Protein AF-A0A0F8GUK0-F1 (afdb_monomer_lite)

Secondary structure (DSSP, 8-state):
--HHHHHHHHHHHHHHHHHHHHHHHTTS-----GGGEEEEEEEE-SSS-EEEETTEEEEEEEE-SBSEEEEEEEETTEEEEEEEEETT--SPEEEGGGTEEEEEEEE-BTTTS-TTGGGSPP-EEEEEEEEPPHHHH--EEEEEEES-S---TTSEEEEEEEEEE-SSS-EEEE--PPP-TTPEEEE----SEEE-TT-EEEEEEEEE--GGGS--

Structure (mmCIF, N/CA/C/O backbone):
data_AF-A0A0F8GUK0-F1
#
_entry.id   AF-A0A0F8GUK0-F1
#
loop_
_atom_site.group_PDB
_atom_site.id
_atom_site.type_symbol
_atom_site.label_atom_id
_atom_site.label_alt_id
_atom_site.label_comp_id
_atom_site.label_asym_id
_atom_site.label_entity_id
_atom_site.label_seq_id
_atom_site.pdbx_PDB_ins_code
_atom_site.Cartn_x
_atom_site.Cartn_y
_atom_site.Cartn_z
_atom_site.occupancy
_atom_site.B_iso_or_equiv
_atom_site.auth_seq_id
_atom_site.auth_comp_id
_atom_site.auth_asym_id
_atom_site.auth_atom_id
_atom_site.pdbx_PDB_model_num
ATOM 1 N N . MET A 1 1 ? 18.139 -58.693 -7.048 1.00 43.75 1 MET A N 1
ATOM 2 C CA . MET A 1 1 ? 17.022 -57.765 -7.347 1.00 43.75 1 MET A CA 1
ATOM 3 C C . MET A 1 1 ? 16.591 -57.055 -6.060 1.00 43.75 1 MET A C 1
ATOM 5 O O . MET A 1 1 ? 15.728 -57.560 -5.368 1.00 43.75 1 MET A O 1
ATOM 9 N N . SER A 1 2 ? 17.215 -55.936 -5.670 1.00 49.91 2 SER A N 1
ATOM 10 C CA . SER A 1 2 ? 16.700 -55.114 -4.542 1.00 49.91 2 SER A CA 1
ATOM 11 C C . SER A 1 2 ? 17.113 -53.632 -4.570 1.00 49.91 2 SER A C 1
ATOM 13 O O . SER A 1 2 ? 16.526 -52.821 -3.865 1.00 49.91 2 SER A O 1
ATOM 15 N N . ARG A 1 3 ? 18.052 -53.220 -5.438 1.00 41.62 3 ARG A N 1
ATOM 16 C CA . ARG A 1 3 ? 18.489 -51.811 -5.554 1.00 41.62 3 ARG A CA 1
ATOM 17 C C . ARG A 1 3 ? 17.530 -50.879 -6.312 1.00 41.62 3 ARG A C 1
ATOM 19 O O . ARG A 1 3 ? 17.690 -49.667 -6.237 1.00 41.62 3 ARG A O 1
ATOM 26 N N . ILE A 1 4 ? 16.544 -51.412 -7.038 1.00 44.81 4 ILE A N 1
ATOM 27 C CA . ILE A 1 4 ? 15.624 -50.603 -7.865 1.00 44.81 4 ILE A CA 1
ATOM 28 C C . ILE A 1 4 ? 14.419 -50.102 -7.046 1.00 44.81 4 ILE A C 1
ATOM 30 O O . ILE A 1 4 ? 13.910 -49.015 -7.309 1.00 44.81 4 ILE A O 1
ATOM 34 N N . MET A 1 5 ? 13.998 -50.843 -6.012 1.00 38.81 5 MET A N 1
ATOM 35 C CA . MET A 1 5 ? 12.847 -50.474 -5.172 1.00 38.81 5 MET A CA 1
ATOM 36 C C . MET A 1 5 ? 13.159 -49.328 -4.198 1.00 38.81 5 MET A C 1
ATOM 38 O O . MET A 1 5 ? 12.297 -48.490 -3.957 1.00 38.81 5 MET A O 1
ATOM 42 N N . SER A 1 6 ? 14.403 -49.219 -3.713 1.00 50.78 6 SER A N 1
ATOM 43 C CA . SER A 1 6 ? 14.792 -48.162 -2.762 1.00 50.78 6 SER A CA 1
ATOM 44 C C . SER A 1 6 ? 14.859 -46.766 -3.402 1.00 50.78 6 SER A C 1
ATOM 46 O O . SER A 1 6 ? 14.555 -45.777 -2.742 1.00 50.78 6 SER A O 1
ATOM 48 N N . ARG A 1 7 ? 15.195 -46.667 -4.699 1.00 47.56 7 ARG A N 1
ATOM 49 C CA . ARG A 1 7 ? 15.267 -45.379 -5.415 1.00 47.56 7 ARG A CA 1
ATOM 50 C C . ARG A 1 7 ? 13.889 -44.762 -5.661 1.00 47.56 7 ARG A C 1
ATOM 52 O O . ARG A 1 7 ? 13.752 -43.551 -5.550 1.00 47.56 7 ARG A O 1
ATOM 59 N N . LYS A 1 8 ? 12.864 -45.575 -5.946 1.00 47.69 8 LYS A N 1
ATOM 60 C CA . LYS A 1 8 ? 11.497 -45.082 -6.202 1.00 47.69 8 LYS A CA 1
ATOM 61 C C . LYS A 1 8 ? 10.855 -44.474 -4.951 1.00 47.69 8 LYS A C 1
ATOM 63 O O . LYS A 1 8 ? 10.228 -43.429 -5.055 1.00 47.69 8 LYS A O 1
ATOM 68 N N . CYS A 1 9 ? 11.075 -45.073 -3.777 1.00 53.19 9 CYS A N 1
ATOM 69 C CA . CYS A 1 9 ? 10.625 -44.504 -2.502 1.00 53.19 9 CYS A CA 1
ATOM 70 C C . CYS A 1 9 ? 11.362 -43.208 -2.144 1.00 53.19 9 CYS A C 1
ATOM 72 O O . CYS A 1 9 ? 10.744 -42.294 -1.610 1.00 53.19 9 CYS A O 1
ATOM 74 N N . PHE A 1 10 ? 12.654 -43.103 -2.472 1.00 55.28 10 PHE A N 1
ATOM 75 C CA . PHE A 1 10 ? 13.431 -41.888 -2.215 1.00 55.28 10 PHE A CA 1
ATOM 76 C C . PHE A 1 10 ? 12.973 -40.714 -3.091 1.00 55.28 10 PHE A C 1
ATOM 78 O O . PHE A 1 10 ? 12.830 -39.603 -2.596 1.00 55.28 10 PHE A O 1
ATOM 85 N N . PHE A 1 11 ? 12.667 -40.972 -4.368 1.00 58.00 11 PHE A N 1
ATOM 86 C CA . PHE A 1 11 ? 12.089 -39.964 -5.262 1.00 58.00 11 PHE A CA 1
ATOM 87 C C . PHE A 1 11 ? 10.710 -39.496 -4.788 1.00 58.00 11 PHE A C 1
ATOM 89 O O . PHE A 1 11 ? 10.473 -38.296 -4.754 1.00 58.00 11 PHE A O 1
ATOM 96 N N . LEU A 1 12 ? 9.841 -40.419 -4.361 1.00 58.09 12 LEU A N 1
ATOM 97 C CA . LEU A 1 12 ? 8.512 -40.091 -3.832 1.00 58.09 12 LEU A CA 1
ATOM 98 C C . LEU A 1 12 ? 8.583 -39.249 -2.549 1.00 58.09 12 LEU A C 1
ATOM 100 O O . LEU A 1 12 ? 7.844 -38.276 -2.409 1.00 58.09 12 LEU A O 1
ATOM 104 N N . ALA A 1 13 ? 9.502 -39.587 -1.640 1.00 61.78 13 ALA A N 1
ATOM 105 C CA . ALA A 1 13 ? 9.739 -38.819 -0.421 1.00 61.78 13 ALA A CA 1
ATOM 106 C C . ALA A 1 13 ? 10.305 -37.421 -0.722 1.00 61.78 13 ALA A C 1
ATOM 108 O O . ALA A 1 13 ? 9.878 -36.442 -0.116 1.00 61.78 13 ALA A O 1
ATOM 109 N N . PHE A 1 14 ? 11.213 -37.311 -1.696 1.00 65.19 14 PHE A N 1
ATOM 110 C CA . PHE A 1 14 ? 11.793 -36.036 -2.116 1.00 65.19 14 PHE A CA 1
ATOM 111 C C . PHE A 1 14 ? 10.754 -35.124 -2.781 1.00 65.19 14 PHE A C 1
ATOM 113 O O . PHE A 1 14 ? 10.668 -33.946 -2.447 1.00 65.19 14 PHE A O 1
ATOM 120 N N . THR A 1 15 ? 9.902 -35.664 -3.659 1.00 64.44 15 THR A N 1
ATOM 121 C CA . THR A 1 15 ? 8.808 -34.894 -4.271 1.00 64.44 15 THR A CA 1
ATOM 122 C C . THR A 1 15 ? 7.762 -34.461 -3.252 1.00 64.44 15 THR A C 1
ATOM 124 O O . THR A 1 15 ? 7.288 -33.333 -3.323 1.00 64.44 15 THR A O 1
ATOM 127 N N . ALA A 1 16 ? 7.428 -35.319 -2.281 1.00 64.19 16 ALA A N 1
ATOM 128 C CA . ALA A 1 16 ? 6.502 -34.963 -1.209 1.00 64.19 16 ALA A CA 1
ATOM 129 C C . ALA A 1 16 ? 7.075 -33.840 -0.333 1.00 64.19 16 ALA A C 1
ATOM 131 O O . ALA A 1 16 ? 6.362 -32.889 -0.031 1.00 64.19 16 ALA A O 1
ATOM 132 N N . PHE A 1 17 ? 8.371 -33.906 -0.010 1.00 69.88 17 PHE A N 1
ATOM 133 C CA . PHE A 1 17 ? 9.064 -32.867 0.746 1.00 69.88 17 PHE A CA 1
ATOM 134 C C . PHE A 1 17 ? 9.070 -31.521 0.007 1.00 69.88 17 PHE A C 1
ATOM 136 O O . PHE A 1 17 ? 8.716 -30.504 0.598 1.00 69.88 17 PHE A O 1
ATOM 143 N N . PHE A 1 18 ? 9.376 -31.508 -1.295 1.00 69.62 18 PHE A N 1
ATOM 144 C CA . PHE A 1 18 ? 9.316 -30.289 -2.113 1.00 69.62 18 PHE A CA 1
ATOM 145 C C . PHE A 1 18 ? 7.901 -29.715 -2.217 1.00 69.62 18 PHE A C 1
ATOM 147 O O . PHE A 1 18 ? 7.733 -28.503 -2.123 1.00 69.62 18 PHE A O 1
ATOM 154 N N . LEU A 1 19 ? 6.883 -30.569 -2.355 1.00 64.75 19 LEU A N 1
ATOM 155 C CA . LEU A 1 19 ? 5.489 -30.133 -2.396 1.00 64.75 19 LEU A CA 1
ATOM 156 C C . LEU A 1 19 ? 5.059 -29.507 -1.061 1.00 64.75 19 LEU A C 1
ATOM 158 O O . LEU A 1 19 ? 4.403 -28.470 -1.050 1.00 64.75 19 LEU A O 1
ATOM 162 N N . THR A 1 20 ? 5.470 -30.096 0.067 1.00 60.38 20 THR A N 1
ATOM 163 C CA . THR A 1 20 ? 5.208 -29.520 1.393 1.00 60.38 20 THR A CA 1
ATOM 164 C C . THR A 1 20 ? 5.963 -28.215 1.614 1.00 60.38 20 THR A C 1
ATOM 166 O O . THR A 1 20 ? 5.398 -27.288 2.177 1.00 60.38 20 THR A O 1
ATOM 169 N N . LEU A 1 21 ? 7.202 -28.099 1.129 1.00 60.66 21 LEU A N 1
ATOM 170 C CA . LEU A 1 21 ? 7.997 -26.876 1.260 1.00 60.66 21 LEU A CA 1
ATOM 171 C C . LEU A 1 21 ? 7.423 -25.739 0.402 1.00 60.66 21 LEU A C 1
ATOM 173 O O . LEU A 1 21 ? 7.350 -24.603 0.861 1.00 60.66 21 LEU A O 1
ATOM 177 N N . TYR A 1 22 ? 6.940 -26.064 -0.800 1.00 55.75 22 TYR A N 1
ATOM 178 C CA . TYR A 1 22 ? 6.220 -25.140 -1.676 1.00 55.75 22 TYR A CA 1
ATOM 179 C C . TYR A 1 22 ? 4.907 -24.659 -1.041 1.00 55.75 22 TYR A C 1
ATOM 181 O O . TYR A 1 22 ? 4.644 -23.461 -1.002 1.00 55.75 22 TYR A O 1
ATOM 189 N N . LEU A 1 23 ? 4.121 -25.570 -0.457 1.00 53.22 23 LEU A N 1
ATOM 190 C CA . LEU A 1 23 ? 2.891 -25.214 0.259 1.00 53.22 23 LEU A CA 1
ATOM 191 C C . LEU A 1 23 ? 3.162 -24.348 1.498 1.00 53.22 23 LEU A C 1
ATOM 193 O O . LEU A 1 23 ? 2.387 -23.440 1.775 1.00 53.22 23 LEU A O 1
ATOM 197 N N . VAL A 1 24 ? 4.266 -24.578 2.217 1.00 52.16 24 VAL A N 1
ATOM 198 C CA . VAL A 1 24 ? 4.665 -23.748 3.367 1.00 52.16 24 VAL A CA 1
ATOM 199 C C . VAL A 1 24 ? 5.118 -22.349 2.927 1.00 52.16 24 VAL A C 1
ATOM 201 O O . VAL A 1 24 ? 4.755 -21.379 3.586 1.00 52.16 24 VAL A O 1
ATOM 204 N N . MET A 1 25 ? 5.820 -22.209 1.794 1.00 46.66 25 MET A N 1
ATOM 205 C CA . MET A 1 25 ? 6.142 -20.889 1.220 1.00 46.66 25 MET A CA 1
ATOM 206 C C . MET A 1 25 ? 4.897 -20.122 0.745 1.00 46.66 25 MET A C 1
ATOM 208 O O . MET A 1 25 ? 4.872 -18.899 0.822 1.00 46.66 25 MET A O 1
ATOM 212 N N . CYS A 1 26 ? 3.846 -20.812 0.293 1.00 42.06 26 CYS A N 1
ATOM 213 C CA . CYS A 1 26 ? 2.566 -20.174 -0.040 1.00 42.06 26 CYS A CA 1
ATOM 214 C C . CYS A 1 26 ? 1.729 -19.784 1.194 1.00 42.06 26 CYS A C 1
ATOM 216 O O . CYS A 1 26 ? 0.751 -19.054 1.048 1.00 42.06 26 CYS A O 1
ATOM 218 N N . LEU A 1 27 ? 2.075 -20.285 2.387 1.00 36.47 27 LEU A N 1
ATOM 219 C CA . LEU A 1 27 ? 1.373 -20.002 3.645 1.00 36.47 27 LEU A CA 1
ATOM 220 C C . LEU A 1 27 ? 2.041 -18.911 4.480 1.00 36.47 27 LEU A C 1
ATOM 222 O O . LEU A 1 27 ? 1.398 -18.356 5.369 1.00 36.47 27 LEU A O 1
ATOM 226 N N . THR A 1 28 ? 3.305 -18.582 4.215 1.00 34.19 28 THR A N 1
ATOM 227 C CA . THR A 1 28 ? 3.853 -17.321 4.706 1.00 34.19 28 THR A CA 1
ATOM 228 C C . THR A 1 28 ? 3.182 -16.214 3.905 1.00 34.19 28 THR A C 1
ATOM 230 O O . THR A 1 28 ? 3.367 -16.203 2.683 1.00 34.19 28 THR A O 1
ATOM 233 N N . PRO A 1 29 ? 2.394 -15.307 4.521 1.00 35.62 29 PRO A N 1
ATOM 234 C CA . PRO A 1 29 ? 1.994 -14.102 3.816 1.00 35.62 29 PRO A CA 1
ATOM 235 C C . PRO A 1 29 ? 3.290 -13.502 3.284 1.00 35.62 29 PRO A C 1
ATOM 237 O O . PRO A 1 29 ? 4.235 -13.329 4.060 1.00 35.62 29 PRO A O 1
ATOM 240 N N . ALA A 1 30 ? 3.371 -13.299 1.962 1.00 41.81 30 ALA A N 1
ATOM 241 C CA . ALA A 1 30 ? 4.408 -12.462 1.376 1.00 41.81 30 ALA A CA 1
ATOM 242 C C . ALA A 1 30 ? 4.461 -11.250 2.292 1.00 41.81 30 ALA A C 1
ATOM 244 O O . ALA A 1 30 ? 3.411 -10.624 2.464 1.00 41.81 30 ALA A O 1
ATOM 245 N N . SER A 1 31 ? 5.575 -11.057 3.013 1.00 40.12 31 SER A N 1
ATOM 246 C CA . SER A 1 31 ? 5.659 -9.976 3.985 1.00 40.12 31 SER A CA 1
ATOM 247 C C . SER A 1 31 ? 5.228 -8.752 3.211 1.00 40.12 31 SER A C 1
ATOM 249 O O . SER A 1 31 ? 5.885 -8.413 2.226 1.00 40.12 31 SER A O 1
ATOM 251 N N . ALA A 1 32 ? 4.055 -8.209 3.541 1.00 44.78 32 ALA A N 1
ATOM 252 C CA . ALA A 1 32 ? 3.599 -6.990 2.912 1.00 44.78 32 ALA A CA 1
ATOM 253 C C . ALA A 1 32 ? 4.757 -6.039 3.189 1.00 44.78 32 ALA A C 1
ATOM 255 O O . ALA A 1 32 ? 5.089 -5.857 4.362 1.00 44.78 32 ALA A O 1
ATOM 256 N N . ASN A 1 33 ? 5.472 -5.610 2.145 1.00 55.03 33 ASN A N 1
ATOM 257 C CA . ASN A 1 33 ? 6.584 -4.693 2.319 1.00 55.03 33 ASN A CA 1
ATOM 258 C C . ASN A 1 33 ? 5.998 -3.539 3.125 1.00 55.03 33 ASN A C 1
ATOM 260 O O . ASN A 1 33 ? 5.051 -2.903 2.668 1.00 55.03 33 ASN A O 1
ATOM 264 N N . GLU A 1 34 ? 6.469 -3.342 4.356 1.00 59.03 34 GLU A N 1
ATOM 265 C CA . GLU A 1 34 ? 5.918 -2.307 5.240 1.00 59.03 34 GLU A CA 1
ATOM 266 C C . GLU A 1 34 ? 6.032 -0.922 4.568 1.00 59.03 34 GLU A C 1
ATOM 268 O O . GLU A 1 34 ? 5.225 -0.040 4.830 1.00 59.03 34 GLU A O 1
ATOM 273 N N . ASP A 1 35 ? 6.963 -0.784 3.615 1.00 62.38 35 ASP A N 1
ATOM 274 C CA . ASP A 1 35 ? 7.177 0.392 2.768 1.00 62.38 35 ASP A CA 1
ATOM 275 C C . ASP A 1 35 ? 6.071 0.668 1.723 1.00 62.38 35 ASP A C 1
ATOM 277 O O . ASP A 1 35 ? 6.008 1.783 1.201 1.00 62.38 35 ASP A O 1
ATOM 281 N N . ASP A 1 36 ? 5.195 -0.300 1.419 1.00 74.12 36 ASP A N 1
ATOM 282 C CA . ASP A 1 36 ? 4.107 -0.155 0.430 1.00 74.12 36 ASP A CA 1
ATOM 283 C C . ASP A 1 36 ? 2.837 0.496 1.023 1.00 74.12 36 ASP A C 1
ATOM 285 O O . ASP A 1 36 ? 1.840 0.691 0.318 1.00 74.12 36 ASP A O 1
ATOM 289 N N . TRP A 1 37 ? 2.845 0.808 2.320 1.00 84.06 37 TRP A N 1
ATOM 290 C CA . TRP A 1 37 ? 1.690 1.308 3.064 1.00 84.06 37 TRP A CA 1
ATOM 291 C C . TRP A 1 37 ? 1.967 2.697 3.623 1.00 84.06 37 TRP A C 1
ATOM 293 O O . TRP A 1 37 ? 3.029 2.953 4.186 1.00 84.06 37 TRP A O 1
ATOM 303 N N . ASP A 1 38 ? 0.993 3.594 3.507 1.00 86.06 38 ASP A N 1
ATOM 304 C CA . ASP A 1 38 ? 0.991 4.832 4.272 1.00 86.06 38 ASP A CA 1
ATOM 305 C C . ASP A 1 38 ? 0.203 4.632 5.570 1.00 86.06 38 ASP A C 1
ATOM 307 O O . ASP A 1 38 ? -0.907 4.091 5.554 1.00 86.06 38 ASP A O 1
ATOM 311 N N . SER A 1 39 ? 0.729 5.103 6.704 1.00 89.31 39 SER A N 1
ATOM 312 C CA . SER A 1 39 ? 0.202 4.800 8.046 1.00 89.31 39 SER A CA 1
ATOM 313 C C . SER A 1 39 ? -0.295 6.037 8.784 1.00 89.31 39 SER A C 1
ATOM 315 O O . SER A 1 39 ? 0.368 7.068 8.821 1.00 89.31 39 SER A O 1
ATOM 317 N N . LEU A 1 40 ? -1.495 5.944 9.363 1.00 91.12 40 LEU A N 1
ATOM 318 C CA . LEU A 1 40 ? -2.086 6.970 10.220 1.00 91.12 40 LEU A CA 1
ATOM 319 C C . LEU A 1 40 ? -2.598 6.314 11.505 1.00 91.12 40 LEU A C 1
ATOM 321 O O . LEU A 1 40 ? -3.419 5.402 11.456 1.00 91.12 40 LEU A O 1
ATOM 325 N N . ILE A 1 41 ? -2.136 6.794 12.656 1.00 92.88 41 ILE A N 1
ATOM 326 C CA . ILE A 1 41 ? -2.641 6.359 13.963 1.00 92.88 41 ILE A CA 1
ATOM 327 C C . ILE A 1 41 ? -3.685 7.370 14.424 1.00 92.88 41 ILE A C 1
ATOM 329 O O . ILE A 1 41 ? -3.419 8.573 14.447 1.00 92.88 41 ILE A O 1
ATOM 333 N N . VAL A 1 42 ? -4.873 6.884 14.771 1.00 91.75 42 VAL A N 1
ATOM 334 C CA . VAL A 1 42 ? -6.032 7.714 15.119 1.00 91.75 42 VAL A CA 1
ATOM 335 C C . VAL A 1 42 ? -6.661 7.233 16.416 1.00 91.75 42 VAL A C 1
ATOM 337 O O . VAL A 1 42 ? -6.749 6.031 16.650 1.00 91.75 42 VAL A O 1
ATOM 340 N N . THR A 1 43 ? -7.149 8.165 17.229 1.00 93.75 43 THR A N 1
ATOM 341 C CA . THR A 1 43 ? -7.964 7.852 18.408 1.00 93.75 43 THR A CA 1
ATOM 342 C C . THR A 1 43 ? -9.407 8.226 18.113 1.00 93.75 43 THR A C 1
ATOM 344 O O . THR A 1 43 ? -9.712 9.401 17.917 1.00 93.75 43 THR A O 1
ATOM 347 N N . LEU A 1 44 ? -10.286 7.228 18.073 1.00 92.31 44 LEU A N 1
ATOM 348 C CA . LEU A 1 44 ? -11.717 7.411 17.861 1.00 92.31 44 LEU A CA 1
ATOM 349 C C . LEU A 1 44 ? -12.473 7.296 19.182 1.00 92.31 44 LEU A C 1
ATOM 351 O O . LEU A 1 44 ? -12.187 6.421 20.001 1.00 92.31 44 LEU A O 1
ATOM 355 N N . SER A 1 45 ? -13.472 8.154 19.354 1.00 91.31 45 SER A N 1
ATOM 356 C CA . SER A 1 45 ? -14.396 8.162 20.492 1.00 91.31 45 SER A CA 1
ATOM 357 C C . SER A 1 45 ? -15.826 8.431 20.001 1.00 91.31 45 SER A C 1
ATOM 359 O O . SER A 1 45 ? -16.009 8.822 18.849 1.00 91.31 45 SER A O 1
ATOM 361 N N . PRO A 1 46 ? -16.867 8.271 20.836 1.00 87.06 46 PRO A N 1
ATOM 362 C CA . PRO A 1 46 ? -18.231 8.655 20.474 1.00 87.06 46 PRO A CA 1
ATOM 363 C C . PRO A 1 46 ? -18.381 10.122 20.044 1.00 87.06 46 PRO A C 1
ATOM 365 O O . PRO A 1 46 ? -19.301 10.448 19.302 1.00 87.06 46 PRO A O 1
ATOM 368 N N . GLU A 1 47 ? -17.500 11.006 20.519 1.00 86.25 47 GLU A N 1
ATOM 369 C CA . GLU A 1 47 ? -17.508 12.430 20.168 1.00 86.25 47 GLU A CA 1
ATOM 370 C C . GLU A 1 47 ? -16.713 12.718 18.886 1.00 86.25 47 GLU A C 1
ATOM 372 O O . GLU A 1 47 ? -17.041 13.655 18.162 1.00 86.25 47 GLU A O 1
ATOM 377 N N . ASN A 1 48 ? -15.693 11.903 18.599 1.00 88.44 48 ASN A N 1
ATOM 378 C CA . ASN A 1 48 ? -14.834 11.991 17.419 1.00 88.44 48 ASN A CA 1
ATOM 379 C C . ASN A 1 48 ? -14.787 10.620 16.736 1.00 88.44 48 ASN A C 1
ATOM 381 O O . ASN A 1 48 ? -13.790 9.900 16.813 1.00 88.44 48 ASN A O 1
ATOM 385 N N . SER A 1 49 ? -15.907 10.225 16.131 1.00 91.62 49 SER A N 1
ATOM 386 C CA . SER A 1 49 ? -16.083 8.867 15.611 1.00 91.62 49 SER A CA 1
ATOM 387 C C . SER A 1 49 ? -15.581 8.689 14.184 1.00 91.62 49 SER A C 1
ATOM 389 O O . SER A 1 49 ? -15.449 7.554 13.746 1.00 91.62 49 SER A O 1
ATOM 391 N N . ILE A 1 50 ? -15.304 9.769 13.453 1.00 93.81 50 ILE A N 1
ATOM 392 C CA . ILE A 1 50 ? -14.990 9.726 12.022 1.00 93.81 50 ILE A CA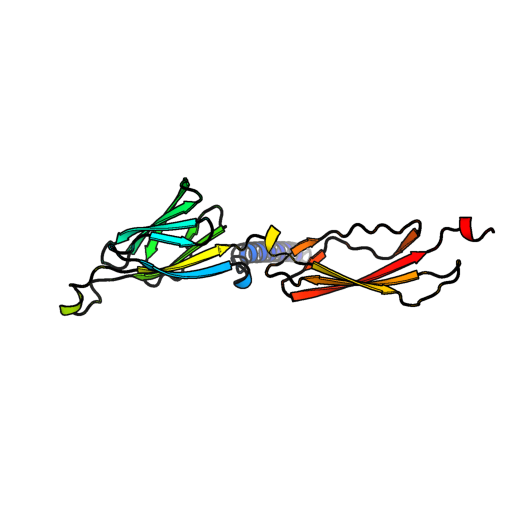 1
ATOM 393 C C . ILE A 1 50 ? -13.621 10.347 11.772 1.00 93.81 50 ILE A C 1
ATOM 395 O O . ILE A 1 50 ? -13.308 11.419 12.290 1.00 93.81 50 ILE A O 1
ATOM 399 N N . VAL A 1 51 ? -12.833 9.701 10.918 1.00 93.50 51 VAL A N 1
ATOM 400 C CA . VAL A 1 51 ? -11.580 10.237 10.392 1.00 93.50 51 VAL A CA 1
ATOM 401 C C . VAL A 1 51 ? -11.445 9.915 8.910 1.00 93.50 51 VAL A C 1
ATOM 403 O O . VAL A 1 51 ? -11.820 8.837 8.453 1.00 93.50 51 VAL A O 1
ATOM 406 N N . SER A 1 52 ? -10.899 10.856 8.148 1.00 90.06 52 SER A N 1
ATOM 407 C CA . SER A 1 52 ? -10.591 10.681 6.731 1.00 90.06 52 SER A CA 1
ATOM 408 C C . SER A 1 52 ? -9.095 10.478 6.529 1.00 90.06 52 SER A C 1
ATOM 410 O O . SER A 1 52 ? -8.287 11.190 7.131 1.00 90.06 52 SER A O 1
ATOM 412 N N . LYS A 1 53 ? -8.740 9.563 5.633 1.00 86.25 53 LYS A N 1
ATOM 413 C CA . LYS A 1 53 ? -7.387 9.367 5.123 1.00 86.25 53 LYS A CA 1
ATOM 414 C C . LYS A 1 53 ? -7.459 9.166 3.613 1.00 86.25 53 LYS A C 1
ATOM 416 O O . LYS A 1 53 ? -8.088 8.217 3.151 1.00 86.25 53 LYS A O 1
ATOM 421 N N . ASP A 1 54 ? -6.808 10.045 2.859 1.00 85.06 54 ASP A N 1
ATOM 422 C CA . ASP A 1 54 ? -6.882 10.075 1.396 1.00 85.06 54 ASP A CA 1
ATOM 423 C C . ASP A 1 54 ? -8.348 10.125 0.918 1.00 85.06 54 ASP A C 1
ATOM 425 O O . ASP A 1 54 ? -9.104 11.019 1.297 1.00 85.06 54 ASP A O 1
ATOM 429 N N . VAL A 1 55 ? -8.759 9.142 0.114 1.00 87.94 55 VAL A N 1
ATOM 430 C CA . VAL A 1 55 ? -10.133 8.944 -0.376 1.00 87.94 55 VAL A CA 1
ATOM 431 C C . VAL A 1 55 ? -10.998 8.088 0.555 1.00 87.94 55 VAL A C 1
ATOM 433 O O . VAL A 1 55 ? -12.185 7.898 0.286 1.00 87.94 55 VAL A O 1
ATOM 436 N N . TYR A 1 56 ? -10.415 7.542 1.623 1.00 92.00 56 TYR A N 1
ATOM 437 C CA . TYR A 1 56 ? -11.086 6.637 2.545 1.00 92.00 56 TYR A CA 1
ATOM 438 C C . TYR A 1 56 ? -11.549 7.357 3.810 1.00 92.00 56 TYR A C 1
ATOM 440 O O . TYR A 1 56 ? -10.903 8.272 4.324 1.00 92.00 56 TYR A O 1
ATOM 448 N N . ILE A 1 57 ? -12.663 6.889 4.359 1.00 94.00 57 ILE A N 1
ATOM 449 C CA . ILE A 1 57 ? -13.216 7.349 5.627 1.00 94.00 57 ILE A CA 1
ATOM 450 C C . ILE A 1 57 ? -13.345 6.139 6.544 1.00 94.00 57 ILE A C 1
ATOM 452 O O . ILE A 1 57 ? -13.896 5.111 6.153 1.00 94.00 57 ILE A O 1
ATOM 456 N N . LEU A 1 58 ? -12.830 6.272 7.762 1.00 95.50 58 LEU A N 1
ATOM 457 C CA . LEU A 1 58 ? -12.984 5.311 8.844 1.00 95.50 58 LEU A CA 1
ATOM 458 C C . LEU A 1 58 ? -13.940 5.897 9.884 1.00 95.50 58 LEU A C 1
ATOM 460 O O . LEU A 1 58 ? -13.706 6.986 10.408 1.00 95.50 58 LEU A O 1
ATOM 464 N N . GLU A 1 59 ? -14.992 5.155 10.205 1.00 95.81 59 GLU A N 1
ATOM 465 C CA . GLU A 1 59 ? -16.000 5.539 11.190 1.00 95.81 59 GLU A CA 1
ATOM 466 C C . GLU A 1 59 ? -16.126 4.473 12.282 1.00 95.81 59 GLU A C 1
ATOM 468 O O . GLU A 1 59 ? -16.362 3.302 11.997 1.00 95.81 59 GLU A O 1
ATOM 473 N N . ALA A 1 60 ? -16.013 4.868 13.548 1.00 95.12 60 ALA A N 1
ATOM 474 C CA . ALA A 1 60 ? -16.352 4.042 14.697 1.00 95.12 60 ALA A CA 1
ATOM 475 C C . ALA A 1 60 ? -17.867 4.067 14.930 1.00 95.12 60 ALA A C 1
ATOM 477 O O . ALA A 1 60 ? -18.428 5.053 15.405 1.00 95.12 60 ALA A O 1
ATOM 478 N N . LEU A 1 61 ? -18.529 2.951 14.632 1.00 94.62 61 LEU A N 1
ATOM 479 C CA . LEU A 1 61 ? -19.977 2.811 14.771 1.00 94.62 61 LEU A CA 1
ATOM 480 C C . LEU A 1 61 ? -20.392 2.497 16.207 1.00 94.62 61 LEU A C 1
ATOM 482 O O . LEU A 1 61 ? -21.428 2.964 16.685 1.00 94.62 61 LEU A O 1
ATOM 486 N N . LYS A 1 62 ? -19.631 1.635 16.890 1.00 94.31 62 LYS A N 1
ATOM 487 C CA . LYS A 1 62 ? -19.999 1.167 18.227 1.00 94.31 62 LYS A CA 1
ATOM 488 C C . LYS A 1 62 ? -18.798 0.687 19.022 1.00 94.31 62 LYS A C 1
ATOM 490 O O . LYS A 1 62 ? -18.041 -0.158 18.560 1.00 94.31 62 LYS A O 1
ATOM 495 N N . PHE A 1 63 ? -18.727 1.131 20.269 1.00 92.56 63 PHE A N 1
ATOM 496 C CA . PHE A 1 63 ? -17.825 0.599 21.282 1.00 92.56 63 PHE A CA 1
ATOM 497 C C . PHE A 1 63 ? -18.598 -0.370 22.172 1.00 92.56 63 PHE A C 1
ATOM 499 O O . PHE A 1 63 ? -19.713 -0.062 22.603 1.00 92.56 63 PHE A O 1
ATOM 506 N N . ASP A 1 64 ? -18.036 -1.545 22.442 1.00 90.06 64 ASP A N 1
ATOM 507 C CA . ASP A 1 64 ? -18.649 -2.490 23.379 1.00 90.06 64 ASP A CA 1
ATOM 508 C C . ASP A 1 64 ? -18.307 -2.177 24.849 1.00 90.06 64 ASP A C 1
ATOM 510 O O . ASP A 1 64 ? -18.997 -2.653 25.749 1.00 90.06 64 ASP A O 1
ATOM 514 N N . GLY A 1 65 ? -17.274 -1.355 25.080 1.00 84.31 65 GLY A N 1
ATOM 515 C CA . GLY A 1 65 ? -16.750 -0.996 26.401 1.00 84.31 65 GLY A CA 1
ATOM 516 C C . GLY A 1 65 ? -15.887 -2.081 27.059 1.00 84.31 65 GLY A C 1
ATOM 517 O O . GLY A 1 65 ? -15.453 -1.907 28.196 1.00 84.31 65 GLY A O 1
ATOM 518 N N . TYR A 1 66 ? -15.629 -3.187 26.366 1.00 88.50 66 TYR A N 1
ATOM 519 C CA . TYR A 1 66 ? -14.915 -4.365 26.856 1.00 88.50 66 TYR A CA 1
ATOM 520 C C . TYR A 1 66 ? -13.792 -4.789 25.904 1.00 88.50 66 TYR A C 1
ATOM 522 O O . TYR A 1 66 ? -13.474 -5.974 25.796 1.00 88.50 66 TYR A O 1
ATOM 530 N N . GLY A 1 67 ? -13.165 -3.807 25.253 1.00 89.94 67 GLY A N 1
ATOM 531 C CA . GLY A 1 67 ? -12.008 -4.022 24.397 1.00 89.94 67 GLY A CA 1
ATOM 532 C C . GLY A 1 67 ? -12.334 -4.336 22.938 1.00 89.94 67 GLY A C 1
ATOM 533 O O . GLY A 1 67 ? -11.464 -4.861 22.250 1.00 89.94 67 GLY A O 1
ATOM 534 N N . MET A 1 68 ? -13.535 -4.027 22.440 1.00 93.81 68 MET A N 1
ATOM 535 C CA . MET A 1 68 ? -13.862 -4.144 21.018 1.00 93.81 68 MET A CA 1
ATOM 536 C C . MET A 1 68 ? -14.543 -2.889 20.466 1.00 93.81 68 MET A C 1
ATOM 538 O O . MET A 1 68 ? -15.355 -2.225 21.119 1.00 93.81 68 MET A O 1
ATOM 542 N N . VAL A 1 69 ? -14.238 -2.583 19.208 1.00 94.94 69 VAL A N 1
ATOM 543 C CA . VAL A 1 69 ? -14.877 -1.502 18.455 1.00 94.94 69 VAL A CA 1
ATOM 544 C C . VAL A 1 69 ? -15.327 -2.012 17.089 1.00 94.94 69 VAL A C 1
ATOM 546 O O . VAL A 1 69 ? -14.575 -2.678 16.380 1.00 94.94 69 VAL A O 1
ATOM 549 N N . LEU A 1 70 ? -16.575 -1.719 16.729 1.00 96.31 70 LEU A N 1
ATOM 550 C CA . LEU A 1 70 ? -17.099 -1.904 15.382 1.00 96.31 70 LEU A CA 1
ATOM 551 C C . LEU A 1 70 ? -16.796 -0.646 14.577 1.00 96.31 70 LEU A C 1
ATOM 553 O O . LEU A 1 70 ? -17.252 0.441 14.939 1.00 96.31 70 LEU A O 1
ATOM 557 N N . VAL A 1 71 ? -16.073 -0.815 13.479 1.00 96.44 71 VAL A N 1
ATOM 558 C CA . VAL A 1 71 ? -15.743 0.252 12.541 1.00 96.44 71 VAL A CA 1
ATOM 559 C C . VAL A 1 71 ? -16.309 -0.036 11.158 1.00 96.44 71 VAL A C 1
ATOM 561 O O . VAL A 1 71 ? -16.501 -1.192 10.784 1.00 96.44 71 VAL A O 1
ATOM 564 N N . GLN A 1 72 ? -16.550 1.022 10.397 1.00 96.25 72 GLN A N 1
ATOM 565 C CA . GLN A 1 72 ? -16.953 0.993 8.999 1.00 96.25 72 GLN A CA 1
ATOM 566 C C . GLN A 1 72 ? -15.926 1.759 8.173 1.00 96.25 72 GLN A C 1
ATOM 568 O O . GLN A 1 72 ? -15.471 2.826 8.585 1.00 96.25 72 GLN A O 1
ATOM 573 N N . VAL A 1 73 ? -15.587 1.226 7.002 1.00 95.31 73 VAL A N 1
ATOM 574 C CA . VAL A 1 73 ? -14.775 1.930 6.009 1.00 95.31 73 VAL A CA 1
ATOM 575 C C . VAL A 1 73 ? -15.632 2.254 4.796 1.00 95.31 73 VAL A C 1
ATOM 577 O O . VAL A 1 73 ? -16.344 1.390 4.273 1.00 95.31 73 VAL A O 1
ATOM 580 N N . SER A 1 74 ? -15.543 3.493 4.333 1.00 93.88 74 SER A N 1
ATOM 581 C CA . SER A 1 74 ? -16.117 3.945 3.068 1.00 93.88 74 SER A CA 1
ATOM 582 C C . SER A 1 74 ? -15.069 4.633 2.197 1.00 93.88 74 SER A C 1
ATOM 584 O O . SER A 1 74 ? -14.004 5.029 2.670 1.00 93.88 74 SER A O 1
ATOM 586 N N . LYS A 1 75 ? -15.363 4.735 0.904 1.00 92.44 75 LYS A N 1
ATOM 587 C CA . LYS A 1 75 ? -14.576 5.450 -0.101 1.00 92.44 75 LYS A CA 1
ATOM 588 C C . LYS A 1 75 ? -15.542 6.216 -0.988 1.00 92.44 75 LYS A C 1
ATOM 590 O O . LYS A 1 75 ? -16.475 5.607 -1.492 1.00 92.44 75 LYS A O 1
ATOM 595 N N . GLU A 1 76 ? -15.333 7.521 -1.157 1.00 86.38 76 GLU A N 1
ATOM 596 C CA . GLU A 1 76 ? -16.197 8.367 -2.007 1.00 86.38 76 GLU A CA 1
ATOM 597 C C . GLU A 1 76 ? -17.705 8.175 -1.713 1.00 86.38 76 GLU A C 1
ATOM 599 O O . GLU A 1 76 ? -18.520 8.011 -2.615 1.00 86.38 76 GLU A O 1
ATOM 604 N N . ASP A 1 77 ? -18.067 8.141 -0.424 1.00 81.12 77 ASP A N 1
ATOM 605 C CA . ASP A 1 77 ? -19.426 7.882 0.089 1.00 81.12 77 ASP A CA 1
ATOM 606 C C . ASP A 1 77 ? -20.000 6.468 -0.170 1.00 81.12 77 ASP A C 1
ATOM 608 O O . ASP A 1 77 ? -21.122 6.167 0.249 1.00 81.12 77 ASP A O 1
ATOM 612 N N . GLU A 1 78 ? -19.234 5.551 -0.769 1.00 90.94 78 GLU A N 1
ATOM 613 C CA . GLU A 1 78 ? -19.597 4.138 -0.912 1.00 90.94 78 GLU A CA 1
ATOM 614 C C . GLU A 1 78 ? -19.044 3.294 0.246 1.00 90.94 78 GLU A C 1
ATOM 616 O O . GLU A 1 78 ? -17.865 3.359 0.598 1.00 90.94 78 GLU A O 1
ATOM 621 N N . ARG A 1 79 ? -19.897 2.465 0.859 1.00 92.81 79 ARG A N 1
ATOM 622 C CA . ARG A 1 79 ? -19.500 1.575 1.960 1.00 92.81 79 ARG A CA 1
ATOM 623 C C . ARG A 1 79 ? -18.719 0.374 1.429 1.00 92.81 79 ARG A C 1
ATOM 625 O O . ARG A 1 79 ? -19.274 -0.455 0.714 1.00 92.81 79 ARG A O 1
ATOM 632 N N . LEU A 1 80 ? -17.472 0.237 1.876 1.00 91.19 80 LEU A N 1
ATOM 633 C CA . LEU A 1 80 ? -16.583 -0.869 1.512 1.00 91.19 80 LEU A CA 1
ATOM 634 C C . LEU A 1 80 ? -16.766 -2.082 2.428 1.00 91.19 80 LEU A C 1
ATOM 636 O O . LEU A 1 80 ? -16.679 -3.223 1.977 1.00 91.19 80 LEU A O 1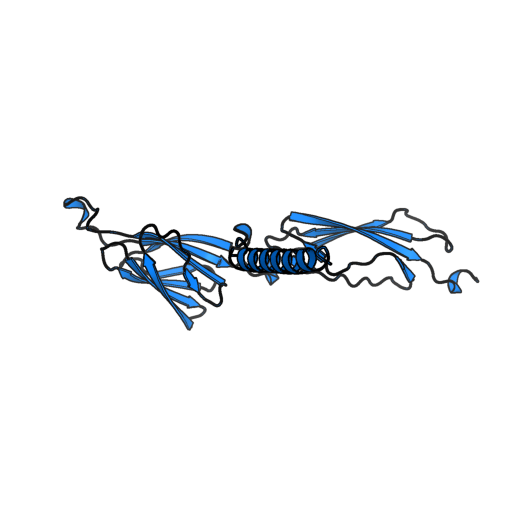
ATOM 640 N N . GLY A 1 81 ? -17.032 -1.847 3.715 1.00 92.06 81 GLY A N 1
ATOM 641 C CA . GLY A 1 81 ? -17.301 -2.916 4.670 1.00 92.06 81 GLY A CA 1
ATOM 642 C C . GLY A 1 81 ? -17.162 -2.491 6.125 1.00 92.06 81 GLY A C 1
ATOM 643 O O . GLY A 1 81 ? -16.792 -1.357 6.429 1.00 92.06 81 GLY A O 1
ATOM 644 N N . ASP A 1 82 ? -17.439 -3.445 7.010 1.00 93.88 82 ASP A N 1
ATOM 645 C CA . ASP A 1 82 ? -17.327 -3.281 8.456 1.00 93.88 82 ASP A CA 1
ATOM 646 C C . ASP A 1 82 ? -16.264 -4.226 9.008 1.00 93.88 82 ASP A C 1
ATOM 648 O O . ASP A 1 82 ? -16.092 -5.343 8.511 1.00 93.88 82 ASP A O 1
ATOM 652 N N . ALA A 1 83 ? -15.610 -3.809 10.085 1.00 93.69 83 ALA A N 1
ATOM 653 C CA . ALA A 1 83 ? -14.657 -4.620 10.821 1.00 93.69 83 ALA A CA 1
ATOM 654 C C . ALA A 1 83 ? -14.901 -4.502 12.325 1.00 93.69 83 ALA A C 1
ATOM 656 O O . ALA A 1 83 ? -15.203 -3.428 12.841 1.00 93.69 83 ALA A O 1
ATOM 657 N N . VAL A 1 84 ? -14.737 -5.611 13.041 1.00 95.00 84 VAL A N 1
ATOM 658 C CA . VAL A 1 84 ? -14.628 -5.593 14.502 1.00 95.00 84 VAL A CA 1
ATOM 659 C C . VAL A 1 84 ? -13.149 -5.653 14.838 1.00 95.00 84 VAL A C 1
ATOM 661 O O . VAL A 1 84 ? -12.462 -6.587 14.426 1.00 95.00 84 VAL A O 1
ATOM 664 N N . LEU A 1 85 ? -12.660 -4.645 15.552 1.00 94.50 85 LEU A N 1
ATOM 665 C CA . LEU A 1 85 ? -11.275 -4.574 15.992 1.00 94.50 85 LEU A CA 1
ATOM 666 C C . LEU A 1 85 ? -11.204 -4.849 17.490 1.00 94.50 85 LEU A C 1
ATOM 668 O O . LEU A 1 85 ? -11.912 -4.226 18.284 1.00 94.50 85 LEU A O 1
ATOM 672 N N . GLU A 1 86 ? -10.340 -5.789 17.854 1.00 93.62 86 GLU A N 1
ATOM 673 C CA . GLU A 1 86 ? -10.103 -6.206 19.232 1.00 93.62 86 GLU A CA 1
ATOM 674 C C . GLU A 1 86 ? -8.882 -5.486 19.813 1.00 93.62 86 GLU A C 1
ATOM 676 O O . GLU A 1 86 ? -7.892 -5.233 19.120 1.00 93.62 86 GLU A O 1
ATOM 681 N N . ASN A 1 87 ? -8.952 -5.174 21.105 1.00 90.38 87 ASN A N 1
ATOM 682 C CA . ASN A 1 87 ? -7.881 -4.543 21.862 1.00 90.38 87 ASN A CA 1
ATOM 683 C C . ASN A 1 87 ? -6.580 -5.355 21.775 1.00 90.38 87 ASN A C 1
ATOM 685 O O . ASN A 1 87 ? -6.589 -6.562 22.015 1.00 90.38 87 ASN A O 1
ATOM 689 N N . ASN A 1 88 ? -5.452 -4.688 21.515 1.00 84.50 88 ASN A N 1
ATOM 690 C CA . ASN A 1 88 ? -4.132 -5.311 21.373 1.00 84.50 88 ASN A CA 1
ATOM 691 C C . ASN A 1 88 ? -4.081 -6.456 20.338 1.00 84.50 88 ASN A C 1
ATOM 693 O O . ASN A 1 88 ? -3.284 -7.390 20.483 1.00 84.50 88 ASN A O 1
ATOM 697 N N . SER A 1 89 ? -4.918 -6.410 19.296 1.00 81.75 89 SER A N 1
ATOM 698 C CA . SER A 1 89 ? -4.862 -7.401 18.222 1.00 81.75 89 SER A CA 1
ATOM 699 C C . SER A 1 89 ? -3.524 -7.323 17.485 1.00 81.75 89 SER A C 1
ATOM 701 O O . SER A 1 89 ? -3.082 -6.261 17.045 1.00 81.75 89 SER A O 1
ATOM 703 N N . THR A 1 90 ? -2.889 -8.478 17.291 1.00 81.75 90 THR A N 1
ATOM 704 C CA . THR A 1 90 ? -1.713 -8.617 16.420 1.00 81.75 90 THR A CA 1
ATOM 705 C C . THR A 1 90 ? -2.094 -8.869 14.961 1.00 81.75 90 THR A C 1
ATOM 707 O O . THR A 1 90 ? -1.230 -8.825 14.086 1.00 81.75 90 THR A O 1
ATOM 710 N N . ALA A 1 91 ? -3.374 -9.135 14.688 1.00 85.69 91 ALA A N 1
ATOM 711 C CA . ALA A 1 91 ? -3.886 -9.420 13.359 1.00 85.69 91 ALA A CA 1
ATOM 712 C C . ALA A 1 91 ? -4.405 -8.151 12.676 1.00 85.69 91 ALA A C 1
ATOM 714 O O . ALA A 1 91 ? -5.156 -7.370 13.265 1.00 85.69 91 ALA A O 1
ATOM 715 N N . TRP A 1 92 ? -4.037 -7.997 11.406 1.00 91.75 92 TRP A N 1
ATOM 716 C CA . TRP A 1 92 ? -4.581 -6.979 10.517 1.00 91.75 92 TRP A CA 1
ATOM 717 C C . TRP A 1 92 ? -5.935 -7.419 9.954 1.00 91.75 92 TRP A C 1
ATOM 719 O O . TRP A 1 92 ? -6.089 -8.550 9.488 1.00 91.75 92 TRP A O 1
ATOM 729 N N . CYS A 1 93 ? -6.901 -6.506 9.948 1.00 91.75 93 CYS A N 1
ATOM 730 C CA . CYS A 1 93 ? -8.134 -6.637 9.186 1.00 91.75 93 CYS A CA 1
ATOM 731 C C . CYS A 1 93 ? -7.946 -5.965 7.824 1.00 91.75 93 CYS A C 1
ATOM 733 O O . CYS A 1 93 ? -7.587 -4.791 7.778 1.00 91.75 93 CYS A O 1
ATOM 735 N N . TYR A 1 94 ? -8.178 -6.697 6.735 1.00 91.62 94 TYR A N 1
ATOM 736 C CA . TYR A 1 94 ? -8.020 -6.192 5.372 1.00 91.62 94 TYR A CA 1
ATOM 737 C C . TYR A 1 94 ? -9.380 -5.910 4.735 1.00 91.62 94 TYR A C 1
ATOM 739 O O . TYR A 1 94 ? -10.293 -6.733 4.810 1.00 91.62 94 TYR A O 1
ATOM 747 N N . LEU A 1 95 ? -9.493 -4.757 4.082 1.00 91.06 95 LEU A N 1
ATOM 748 C CA . LEU A 1 95 ? -10.675 -4.291 3.359 1.00 91.06 95 LEU A CA 1
ATOM 749 C C . LEU A 1 95 ? -10.264 -3.782 1.969 1.00 91.06 95 LEU A C 1
ATOM 751 O O . LEU A 1 95 ? -9.074 -3.691 1.656 1.00 91.06 95 LEU A O 1
ATOM 755 N N . ASP A 1 96 ? -11.259 -3.506 1.123 1.00 87.81 96 ASP A N 1
ATOM 756 C CA . ASP A 1 96 ? -11.075 -3.032 -0.257 1.00 87.81 96 ASP A CA 1
ATOM 757 C C . ASP A 1 96 ? -10.042 -3.850 -1.050 1.00 87.81 96 ASP A C 1
ATOM 759 O O . ASP A 1 96 ? -8.992 -3.357 -1.450 1.00 87.81 96 ASP A O 1
ATOM 763 N N . SER A 1 97 ? -10.287 -5.152 -1.216 1.00 84.69 97 SER A N 1
ATOM 764 C CA . SER A 1 97 ? -9.384 -6.047 -1.963 1.00 84.69 97 SER A CA 1
ATOM 765 C C . SER A 1 97 ? -7.912 -6.010 -1.499 1.00 84.69 97 SER A C 1
ATOM 767 O O . SER A 1 97 ? -7.005 -6.234 -2.299 1.00 84.69 97 SER A O 1
ATOM 769 N N . ASN A 1 98 ? -7.675 -5.783 -0.199 1.00 85.88 98 ASN A N 1
ATOM 770 C CA . ASN A 1 98 ? -6.358 -5.612 0.432 1.00 85.88 98 ASN A CA 1
ATOM 771 C C . ASN A 1 98 ? -5.645 -4.286 0.104 1.00 85.88 98 ASN A C 1
ATOM 773 O O . ASN A 1 98 ? -4.415 -4.244 0.129 1.00 85.88 98 ASN A O 1
ATOM 777 N N . ASN A 1 99 ? -6.386 -3.213 -0.179 1.00 87.56 99 ASN A N 1
ATOM 778 C CA . ASN A 1 99 ? -5.840 -1.853 -0.288 1.00 87.56 99 ASN A CA 1
ATOM 779 C C . ASN A 1 99 ? -5.947 -1.056 1.017 1.00 87.56 99 ASN A C 1
ATOM 781 O O . ASN A 1 99 ? -5.303 -0.019 1.156 1.00 87.56 99 ASN A O 1
ATOM 785 N N . VAL A 1 100 ? -6.740 -1.539 1.974 1.00 91.00 100 VAL A N 1
ATOM 786 C CA . VAL A 1 100 ? -6.867 -0.965 3.314 1.00 91.00 100 VAL A CA 1
ATOM 787 C C . VAL A 1 100 ? -6.564 -2.045 4.339 1.00 91.00 100 VAL A C 1
ATOM 789 O O . VAL A 1 100 ? -7.080 -3.161 4.231 1.00 91.00 100 VAL A O 1
ATOM 792 N N . ARG A 1 101 ? -5.758 -1.717 5.353 1.00 93.38 101 ARG A N 1
ATOM 793 C CA . ARG A 1 101 ? -5.585 -2.568 6.531 1.00 93.38 101 ARG A CA 1
ATOM 794 C C . ARG A 1 101 ? -5.724 -1.782 7.828 1.00 93.38 101 ARG A C 1
ATOM 796 O O . ARG A 1 101 ? -5.277 -0.644 7.945 1.00 93.38 101 ARG A O 1
ATOM 803 N N . LEU A 1 102 ? -6.373 -2.414 8.799 1.00 94.69 102 LEU A N 1
ATOM 804 C CA . LEU A 1 102 ? -6.718 -1.831 10.091 1.00 94.69 102 LEU A CA 1
ATOM 805 C C . LEU A 1 102 ? -6.282 -2.756 11.222 1.00 94.69 102 LEU A C 1
ATOM 807 O O . LEU A 1 102 ? -6.428 -3.976 11.123 1.00 94.69 102 LEU A O 1
ATOM 811 N N . LYS A 1 103 ? -5.818 -2.184 12.329 1.00 94.12 103 LYS A N 1
ATOM 812 C CA . LYS A 1 103 ? -5.695 -2.890 13.613 1.00 94.12 103 LYS A CA 1
ATOM 813 C C . LYS A 1 103 ? -5.949 -1.916 14.752 1.00 94.12 103 LYS A C 1
ATOM 815 O O . LYS A 1 103 ? -5.566 -0.754 14.653 1.00 94.12 103 LYS A O 1
ATOM 820 N N . ALA A 1 104 ? -6.561 -2.382 15.833 1.00 93.00 104 ALA A N 1
ATOM 821 C CA . ALA A 1 104 ? -6.644 -1.591 17.052 1.00 93.00 104 ALA A CA 1
ATOM 822 C C . ALA A 1 104 ? -5.432 -1.882 17.943 1.00 93.00 104 ALA A C 1
ATOM 824 O O . ALA A 1 104 ? -5.155 -3.036 18.272 1.00 93.00 104 ALA A O 1
ATOM 825 N N . CYS A 1 105 ? -4.717 -0.828 18.326 1.00 90.44 105 CYS A N 1
ATOM 826 C CA . CYS A 1 105 ? -3.629 -0.909 19.295 1.00 90.44 105 CYS A CA 1
ATOM 827 C C . CYS A 1 105 ? -4.189 -0.953 20.711 1.00 90.44 105 CYS A C 1
ATOM 829 O O . CYS A 1 105 ? -3.820 -1.821 21.495 1.00 90.44 105 CYS A O 1
ATOM 831 N N . ASN A 1 106 ? -5.115 -0.046 21.016 1.00 89.75 106 ASN A N 1
ATOM 832 C CA . ASN A 1 106 ? -5.700 0.082 22.338 1.00 89.75 106 ASN A CA 1
ATOM 833 C C . ASN A 1 106 ? -7.196 0.362 22.210 1.00 89.75 106 ASN A C 1
ATOM 835 O O . ASN A 1 106 ? -7.583 1.340 21.586 1.00 89.75 106 ASN A O 1
ATOM 839 N N . VAL A 1 107 ? -8.043 -0.472 22.801 1.00 90.75 107 VAL A N 1
ATOM 840 C CA . VAL A 1 107 ? -9.484 -0.222 22.913 1.00 90.75 107 VAL A CA 1
ATOM 841 C C . VAL A 1 107 ? -9.857 -0.258 24.379 1.00 90.75 107 VAL A C 1
ATOM 843 O O . VAL A 1 107 ? -9.452 -1.160 25.113 1.00 90.75 107 VAL A O 1
ATOM 846 N N . THR A 1 108 ? -10.661 0.713 24.796 1.00 88.56 108 THR A N 1
ATOM 847 C CA . THR A 1 108 ? -11.121 0.827 26.178 1.00 88.56 108 THR A CA 1
ATOM 848 C C . THR A 1 108 ? -11.791 -0.463 26.647 1.00 88.56 108 THR A C 1
ATOM 850 O O . THR A 1 108 ? -12.836 -0.865 26.131 1.00 88.56 108 THR A O 1
ATOM 853 N N . ASP A 1 109 ? -11.199 -1.087 27.667 1.00 87.00 109 ASP A N 1
ATOM 854 C CA . ASP A 1 109 ? -11.778 -2.213 28.394 1.00 87.00 109 ASP A CA 1
ATOM 855 C C . ASP A 1 109 ? -12.060 -1.811 29.843 1.00 87.00 109 ASP A C 1
ATOM 857 O O . ASP A 1 109 ? -11.164 -1.738 30.691 1.00 87.00 109 ASP A O 1
ATOM 861 N N . GLN A 1 110 ? -13.339 -1.603 30.144 1.00 82.75 110 GLN A N 1
ATOM 862 C CA . GLN A 1 110 ? -13.815 -1.213 31.467 1.00 82.75 110 GLN A CA 1
ATOM 863 C C . GLN A 1 110 ? -13.468 -2.217 32.571 1.00 82.75 110 GLN A C 1
ATOM 865 O O . GLN A 1 110 ? -13.414 -1.822 33.734 1.00 82.75 110 GLN A O 1
ATOM 870 N N . LYS A 1 111 ? -13.180 -3.490 32.255 1.00 81.44 111 LYS A N 1
ATOM 871 C CA . LYS A 1 111 ? -12.712 -4.468 33.259 1.00 81.44 111 LYS A CA 1
ATOM 872 C C . LYS A 1 111 ? -11.315 -4.151 33.775 1.00 81.44 111 LYS A C 1
ATOM 874 O O . LYS A 1 111 ? -10.980 -4.519 34.898 1.00 81.44 111 LYS A O 1
ATOM 879 N N . THR A 1 112 ? -10.500 -3.512 32.943 1.00 79.31 112 THR A N 1
ATOM 880 C CA . THR A 1 112 ? -9.108 -3.165 33.257 1.00 79.31 112 THR A CA 1
ATOM 881 C C . THR A 1 112 ? -8.958 -1.755 33.816 1.00 79.31 112 THR A C 1
ATOM 883 O O . THR A 1 112 ? -7.915 -1.428 34.385 1.00 79.31 112 THR A O 1
ATOM 886 N N . LEU A 1 113 ? -10.000 -0.927 33.701 1.00 75.12 113 LEU A N 1
ATOM 887 C CA . LEU A 1 113 ? -9.976 0.437 34.201 1.00 75.12 113 LEU A CA 1
ATOM 888 C C . LEU A 1 113 ? -10.069 0.472 35.737 1.00 75.12 113 LEU A C 1
ATOM 890 O O . LEU A 1 113 ? -10.836 -0.282 36.344 1.00 75.12 113 LEU A O 1
ATOM 894 N N . PRO A 1 114 ? -9.335 1.386 36.400 1.00 72.06 114 PRO A N 1
ATOM 895 C CA . PRO A 1 114 ? -9.552 1.674 37.812 1.00 72.06 114 PRO A CA 1
ATOM 896 C C . PRO A 1 114 ? -11.010 2.081 38.066 1.00 72.06 114 PRO A C 1
ATOM 898 O O . PRO A 1 114 ? -11.655 2.663 37.198 1.00 72.06 114 PRO A O 1
ATOM 901 N N . MET A 1 115 ? -11.518 1.867 39.283 1.00 64.25 115 MET A N 1
ATOM 902 C CA . MET A 1 115 ? -12.918 2.154 39.655 1.00 64.25 115 MET A CA 1
ATOM 903 C C . MET A 1 115 ? -13.383 3.573 39.260 1.00 64.25 115 MET A C 1
ATOM 905 O O . MET A 1 115 ? -14.506 3.751 38.791 1.00 64.25 115 MET A O 1
ATOM 909 N N . PHE A 1 116 ? -12.495 4.568 39.378 1.00 60.09 116 PHE A N 1
ATOM 910 C CA . PHE A 1 116 ? -12.740 5.965 38.990 1.00 60.09 116 PHE A CA 1
ATOM 911 C C . PHE A 1 116 ? -12.536 6.257 37.492 1.00 60.09 116 PHE A C 1
ATOM 913 O O . PHE A 1 116 ? -13.023 7.270 37.005 1.00 60.09 116 PHE A O 1
ATOM 920 N N . GLY A 1 117 ? -11.843 5.378 36.764 1.00 57.06 117 GLY A N 1
ATOM 921 C CA . GLY A 1 117 ? -11.674 5.442 35.310 1.00 57.06 117 GLY A CA 1
ATOM 922 C C . GLY A 1 117 ? -12.867 4.879 34.531 1.00 57.06 117 GLY A C 1
ATOM 923 O O . GLY A 1 117 ? -13.012 5.184 33.357 1.00 57.06 117 GLY A O 1
ATOM 924 N N . SER A 1 118 ? -13.769 4.124 35.176 1.00 59.69 118 SER A N 1
ATOM 925 C CA . SER A 1 118 ? -14.982 3.576 34.532 1.00 59.69 118 SER A CA 1
ATOM 926 C C . SER A 1 118 ? -15.991 4.633 34.046 1.00 59.69 118 SER A C 1
ATOM 928 O O . SER A 1 118 ? -16.947 4.293 33.355 1.00 59.69 118 SER A O 1
ATOM 930 N N . LEU A 1 119 ? -15.776 5.906 34.398 1.00 60.28 119 LEU A N 1
ATOM 931 C CA . LEU A 1 119 ? -16.575 7.054 33.958 1.00 60.28 119 LEU A CA 1
ATOM 932 C C . LEU A 1 119 ? -16.063 7.688 32.653 1.00 60.28 119 LEU A C 1
ATOM 934 O O . LEU A 1 119 ? -16.683 8.630 32.161 1.00 60.28 119 LEU A O 1
ATOM 938 N N . CYS A 1 120 ? -14.938 7.219 32.109 1.00 68.06 120 CYS A N 1
ATOM 939 C CA . CYS A 1 120 ? -14.399 7.714 30.847 1.00 68.06 120 CYS A CA 1
ATOM 940 C C . CYS A 1 120 ? -15.225 7.203 29.655 1.00 68.06 120 CYS A C 1
ATOM 942 O O . CYS A 1 120 ? -15.668 6.051 29.636 1.00 68.06 120 CYS A O 1
ATOM 944 N N . SER A 1 121 ? -15.418 8.072 28.659 1.00 81.50 121 SER A N 1
ATOM 945 C CA . SER A 1 121 ? -15.984 7.696 27.359 1.00 81.50 121 SER A CA 1
ATOM 946 C C . SER A 1 121 ? -15.089 6.623 26.722 1.00 81.50 121 SER A C 1
ATOM 948 O O . SER A 1 121 ? -13.867 6.723 26.853 1.00 81.50 121 SER A O 1
ATOM 950 N N . PRO A 1 122 ? -15.641 5.567 26.100 1.00 88.31 122 PRO A N 1
ATOM 951 C CA . PRO A 1 122 ? -14.816 4.549 25.471 1.00 88.31 122 PRO A CA 1
ATOM 952 C C . PRO A 1 122 ? -14.081 5.127 24.261 1.00 88.31 122 PRO A C 1
ATOM 954 O O . PRO A 1 122 ? -14.672 5.790 23.418 1.00 88.31 122 PRO A O 1
ATOM 957 N N . GLU A 1 123 ? -12.796 4.825 24.164 1.00 91.50 123 GLU A N 1
ATOM 958 C CA . GLU A 1 123 ? -11.922 5.227 23.064 1.00 91.50 123 GLU A CA 1
ATOM 959 C C . GLU A 1 123 ? -11.240 4.010 22.431 1.00 91.50 123 GLU A C 1
ATOM 961 O O . GLU A 1 123 ? -11.031 2.984 23.094 1.00 91.50 123 GLU A O 1
ATOM 966 N N . ALA A 1 124 ? -10.875 4.140 21.155 1.00 92.12 124 ALA A N 1
ATOM 967 C CA . ALA A 1 124 ? -10.069 3.178 20.416 1.00 92.12 124 ALA A CA 1
ATOM 968 C C . ALA A 1 124 ? -8.949 3.883 19.643 1.00 92.12 124 ALA A C 1
ATOM 970 O O . ALA A 1 124 ? -9.214 4.717 18.782 1.00 92.12 124 ALA A O 1
ATOM 971 N N . GLU A 1 125 ? -7.705 3.505 19.913 1.00 94.56 125 GLU A N 1
ATOM 972 C CA . GLU A 1 125 ? -6.539 3.823 19.098 1.00 94.56 125 GLU A CA 1
ATOM 973 C C . GLU A 1 125 ? -6.397 2.777 17.987 1.00 94.56 125 GLU A C 1
ATOM 975 O O . GLU A 1 125 ? -6.218 1.582 18.248 1.00 94.56 125 GLU A O 1
ATOM 980 N N . ILE A 1 126 ? -6.488 3.226 16.740 1.00 94.25 126 ILE A N 1
ATOM 981 C CA . ILE A 1 126 ? -6.495 2.388 15.544 1.00 94.25 126 ILE A CA 1
ATOM 982 C C . ILE A 1 126 ? -5.351 2.819 14.633 1.00 94.25 126 ILE A C 1
ATOM 984 O O . ILE A 1 126 ? -5.156 4.006 14.379 1.00 94.25 126 ILE A O 1
ATOM 988 N N . VAL A 1 127 ? -4.610 1.845 14.109 1.00 94.50 127 VAL A N 1
ATOM 989 C CA . VAL A 1 127 ? -3.695 2.055 12.985 1.00 94.50 127 VAL A CA 1
ATOM 990 C C . VAL A 1 127 ? -4.476 1.847 11.702 1.00 94.50 127 VAL A C 1
ATOM 992 O O . VAL A 1 127 ? -4.994 0.754 11.454 1.00 94.50 127 VAL A O 1
ATOM 995 N N . PHE A 1 128 ? -4.561 2.907 10.911 1.00 93.62 128 PHE A N 1
ATOM 996 C CA . PHE A 1 128 ? -5.239 2.953 9.632 1.00 93.62 128 PHE A CA 1
ATOM 997 C C . PHE A 1 128 ? -4.213 3.101 8.511 1.00 93.62 128 PHE A C 1
ATOM 999 O O . PHE A 1 128 ? -3.571 4.144 8.360 1.00 93.62 128 PHE A O 1
ATOM 1006 N N . GLU A 1 129 ? -4.062 2.035 7.728 1.00 92.94 129 GLU A N 1
ATOM 1007 C CA . GLU A 1 129 ? -3.108 1.977 6.632 1.00 92.94 129 GLU A CA 1
ATOM 1008 C C . GLU A 1 129 ? -3.791 1.805 5.281 1.00 92.94 129 GLU A C 1
ATOM 1010 O O . GLU A 1 129 ? -4.640 0.929 5.091 1.00 92.94 129 GLU A O 1
ATOM 1015 N N . THR A 1 130 ? -3.388 2.655 4.342 1.00 90.56 130 THR A N 1
ATOM 1016 C CA . THR A 1 130 ? -3.815 2.644 2.943 1.00 90.56 130 THR A CA 1
ATOM 1017 C C . THR A 1 130 ? -2.613 2.275 2.088 1.00 90.56 130 THR A C 1
ATOM 1019 O O . THR A 1 130 ? -1.477 2.668 2.365 1.00 90.56 130 THR A O 1
ATOM 1022 N N . LYS A 1 131 ? -2.834 1.440 1.077 1.00 86.75 131 LYS A N 1
ATOM 1023 C CA . LYS A 1 131 ? -1.775 1.059 0.149 1.00 86.75 131 LYS A CA 1
ATOM 1024 C C . LYS A 1 131 ? -1.431 2.256 -0.737 1.00 86.75 131 LYS A C 1
ATOM 1026 O O . LYS A 1 131 ? -2.338 2.888 -1.278 1.00 86.75 131 LYS A O 1
ATOM 1031 N N . LYS A 1 132 ? -0.139 2.537 -0.908 1.00 75.38 132 LYS A N 1
ATOM 1032 C CA . LYS A 1 132 ? 0.335 3.602 -1.800 1.00 75.38 132 LYS A CA 1
ATOM 1033 C C . LYS A 1 132 ? -0.087 3.327 -3.247 1.00 75.38 132 LYS A C 1
ATOM 1035 O O . LYS A 1 132 ? -0.051 2.178 -3.704 1.00 75.38 132 LYS A O 1
ATOM 1040 N N . ILE A 1 133 ? -0.537 4.361 -3.957 1.00 65.62 133 ILE A N 1
ATOM 1041 C CA . ILE A 1 133 ? -1.047 4.231 -5.327 1.00 65.62 133 ILE A CA 1
ATOM 1042 C C . ILE A 1 133 ? 0.145 4.262 -6.288 1.00 65.62 133 ILE A C 1
ATOM 1044 O O . ILE A 1 133 ? 0.858 5.249 -6.399 1.00 65.62 133 ILE A O 1
ATOM 1048 N N . VAL A 1 134 ? 0.345 3.156 -7.009 1.00 57.28 134 VAL A N 1
ATO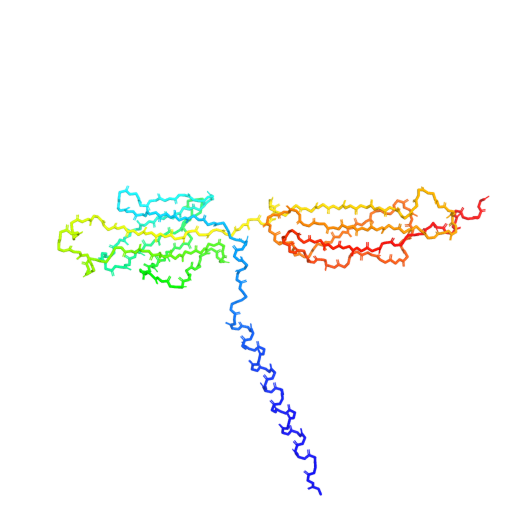M 1049 C CA . VAL A 1 134 ? 1.543 2.913 -7.832 1.00 57.28 134 VAL A CA 1
ATOM 1050 C C . VAL A 1 134 ? 1.725 3.928 -8.969 1.00 57.28 134 VAL A C 1
ATOM 1052 O O . VAL A 1 134 ? 2.856 4.203 -9.351 1.00 57.28 134 VAL A O 1
ATOM 1055 N N . GLU A 1 135 ? 0.645 4.487 -9.519 1.00 53.94 135 GLU A N 1
ATOM 1056 C CA . GLU A 1 135 ? 0.738 5.373 -10.692 1.00 53.94 135 GLU A CA 1
ATOM 1057 C C . GLU A 1 135 ? 1.345 6.751 -10.386 1.00 53.94 135 GLU A C 1
ATOM 1059 O O . GLU A 1 135 ? 2.034 7.285 -11.250 1.00 53.94 135 GLU A O 1
ATOM 1064 N N . ASP A 1 136 ? 1.174 7.281 -9.170 1.00 51.78 136 ASP A N 1
ATOM 1065 C CA . ASP A 1 136 ? 1.731 8.589 -8.784 1.00 51.78 136 ASP A CA 1
ATOM 1066 C C . ASP A 1 136 ? 3.087 8.474 -8.060 1.00 51.78 136 ASP A C 1
ATOM 1068 O O . ASP A 1 136 ? 3.873 9.421 -8.056 1.00 51.78 136 ASP A O 1
ATOM 1072 N N . ASP A 1 137 ? 3.399 7.299 -7.502 1.00 59.34 137 ASP A N 1
ATOM 1073 C CA . ASP A 1 137 ? 4.577 7.095 -6.651 1.00 59.34 137 ASP A CA 1
ATOM 1074 C C . ASP A 1 137 ? 5.743 6.368 -7.348 1.00 59.34 137 ASP A C 1
ATOM 1076 O O . ASP A 1 137 ? 6.816 6.219 -6.754 1.00 59.34 137 ASP A O 1
ATOM 1080 N N . VAL A 1 138 ? 5.578 5.891 -8.591 1.00 63.22 138 VAL A N 1
ATOM 1081 C CA . VAL A 1 138 ? 6.675 5.314 -9.390 1.00 63.22 138 VAL A CA 1
ATOM 1082 C C . VAL A 1 138 ? 7.358 6.414 -10.195 1.00 63.22 138 VAL A C 1
ATOM 1084 O O . VAL A 1 138 ? 6.884 6.830 -11.250 1.00 63.22 138 VAL A O 1
ATOM 1087 N N . VAL A 1 139 ? 8.533 6.831 -9.733 1.00 73.38 139 VAL A N 1
ATOM 1088 C CA . VAL A 1 139 ? 9.406 7.756 -10.459 1.00 73.38 139 VAL A CA 1
ATOM 1089 C C . VAL A 1 139 ? 10.663 7.004 -10.872 1.00 73.38 139 VAL A C 1
ATOM 1091 O O . VAL A 1 139 ? 11.401 6.482 -10.034 1.00 73.38 139 VAL A O 1
ATOM 1094 N N . LEU A 1 140 ? 10.892 6.926 -12.180 1.00 79.81 140 LEU A N 1
ATOM 1095 C CA . LEU A 1 140 ? 12.060 6.272 -12.754 1.00 79.81 140 LEU A CA 1
ATOM 1096 C C . LEU A 1 140 ? 12.971 7.317 -13.391 1.00 79.81 140 LEU A C 1
ATOM 1098 O O . LEU A 1 140 ? 12.525 8.113 -14.215 1.00 79.81 140 LEU A O 1
ATOM 1102 N N . GLU A 1 141 ? 14.248 7.275 -13.040 1.00 82.44 141 GLU A N 1
ATOM 1103 C CA . GLU A 1 141 ? 15.301 8.048 -13.694 1.00 82.44 141 GLU A CA 1
ATOM 1104 C C . GLU A 1 141 ? 16.129 7.112 -14.571 1.00 82.44 141 GLU A C 1
ATOM 1106 O O . GLU A 1 141 ? 16.510 6.022 -14.136 1.00 82.44 141 GLU A O 1
ATOM 1111 N N . LEU A 1 142 ? 16.383 7.526 -15.811 1.00 82.94 142 LEU A N 1
ATOM 1112 C CA . LEU A 1 142 ? 17.221 6.803 -16.760 1.00 82.94 142 LEU A CA 1
ATOM 1113 C C . LEU A 1 142 ? 18.423 7.671 -17.116 1.00 82.94 142 LEU A C 1
ATOM 1115 O O . LEU A 1 142 ? 18.272 8.694 -17.783 1.00 82.94 142 LEU A O 1
ATOM 1119 N N . ASP A 1 143 ? 19.600 7.208 -16.720 1.00 83.56 143 ASP A N 1
ATOM 1120 C CA . ASP A 1 143 ? 20.875 7.778 -17.126 1.00 83.56 143 ASP A CA 1
ATOM 1121 C C . ASP A 1 143 ? 21.448 6.959 -18.289 1.00 83.56 143 ASP A C 1
ATOM 1123 O O . ASP A 1 143 ? 21.433 5.724 -18.267 1.00 83.56 143 ASP A O 1
ATOM 1127 N N . LEU A 1 144 ? 21.943 7.654 -19.314 1.00 84.00 144 LEU A N 1
ATOM 1128 C CA . LEU A 1 144 ? 22.577 7.066 -20.492 1.00 84.00 144 LEU A CA 1
ATOM 1129 C C . LEU A 1 144 ? 23.959 7.686 -20.670 1.00 84.00 144 LEU A C 1
ATOM 1131 O O . LEU A 1 144 ? 24.079 8.905 -20.789 1.00 84.00 144 LEU A O 1
ATOM 1135 N N . GLU A 1 145 ? 24.988 6.851 -20.741 1.00 87.12 145 GLU A N 1
ATOM 1136 C CA . GLU A 1 145 ? 26.362 7.286 -20.964 1.00 87.12 145 GLU A CA 1
ATOM 1137 C C . GLU A 1 145 ? 26.972 6.489 -22.118 1.00 87.12 145 GLU A C 1
ATOM 1139 O O . GLU A 1 145 ? 27.043 5.263 -22.092 1.00 87.12 145 GLU A O 1
ATOM 1144 N N . ALA A 1 146 ? 27.384 7.186 -23.175 1.00 87.31 146 ALA A N 1
ATOM 1145 C CA . ALA A 1 146 ? 28.107 6.566 -24.275 1.00 87.31 146 ALA A CA 1
ATOM 1146 C C . ALA A 1 146 ? 29.575 6.376 -23.871 1.00 87.31 146 ALA A C 1
ATOM 1148 O O . ALA A 1 146 ? 30.172 7.263 -23.265 1.00 87.31 146 ALA A O 1
ATOM 1149 N N . ASN A 1 147 ? 30.193 5.256 -24.249 1.00 89.56 147 ASN A N 1
ATOM 1150 C CA . ASN A 1 147 ? 31.581 4.993 -23.855 1.00 89.56 147 ASN A CA 1
ATOM 1151 C C . ASN A 1 147 ? 32.611 5.928 -24.529 1.00 89.56 147 ASN A C 1
ATOM 1153 O O . ASN A 1 147 ? 33.772 5.971 -24.112 1.00 89.56 147 ASN A O 1
ATOM 1157 N N . LYS A 1 148 ? 32.201 6.635 -25.588 1.00 87.31 148 LYS A N 1
ATOM 1158 C CA . LYS A 1 148 ? 32.974 7.619 -26.353 1.00 87.31 148 LYS A CA 1
ATOM 1159 C C . LYS A 1 148 ? 32.048 8.679 -26.957 1.00 87.31 148 LYS A C 1
ATOM 1161 O O . LYS A 1 148 ? 30.875 8.406 -27.215 1.00 87.31 148 LYS A O 1
ATOM 1166 N N . ASP A 1 149 ? 32.631 9.831 -27.280 1.00 83.62 149 ASP A N 1
ATOM 1167 C CA . ASP A 1 149 ? 31.950 10.943 -27.959 1.00 83.62 149 ASP A CA 1
ATOM 1168 C C . ASP A 1 149 ? 31.826 10.735 -29.481 1.00 83.62 149 ASP A C 1
ATOM 1170 O O . ASP A 1 149 ? 30.888 11.224 -30.109 1.00 83.62 149 ASP A O 1
ATOM 1174 N N . GLU A 1 150 ? 32.769 10.005 -30.087 1.00 85.44 150 GLU A N 1
ATOM 1175 C CA . GLU A 1 150 ? 32.850 9.784 -31.534 1.00 85.44 150 GLU A CA 1
ATOM 1176 C C . GLU A 1 150 ? 33.116 8.307 -31.851 1.00 85.44 150 GLU A C 1
ATOM 1178 O O . GLU A 1 150 ? 33.881 7.635 -31.151 1.00 85.44 150 GLU A O 1
ATOM 1183 N N . TYR A 1 151 ? 32.505 7.821 -32.936 1.00 85.00 151 TYR A N 1
ATOM 1184 C CA . TYR A 1 151 ? 32.611 6.436 -33.399 1.00 85.00 151 TYR A CA 1
ATOM 1185 C C . TYR A 1 151 ? 32.866 6.385 -34.898 1.00 85.00 151 TYR A C 1
ATOM 1187 O O . TYR A 1 151 ? 32.265 7.135 -35.673 1.00 85.00 151 TYR A O 1
ATOM 1195 N N . PHE A 1 152 ? 33.707 5.447 -35.320 1.00 85.50 152 PHE A N 1
ATOM 1196 C CA . PHE A 1 152 ? 33.807 5.097 -36.732 1.00 85.50 152 PHE A CA 1
ATOM 1197 C C . PHE A 1 152 ? 32.612 4.239 -37.167 1.00 85.50 152 PHE A C 1
ATOM 1199 O O . PHE A 1 152 ? 31.997 3.531 -36.371 1.00 85.50 152 PHE A O 1
ATOM 1206 N N . LEU A 1 153 ? 32.287 4.270 -38.463 1.00 85.50 153 LEU A N 1
ATOM 1207 C CA . LEU A 1 153 ? 31.135 3.542 -39.012 1.00 85.50 153 LEU A CA 1
ATOM 1208 C C . LEU A 1 153 ? 31.223 2.022 -38.801 1.00 85.50 153 LEU A C 1
ATOM 1210 O O . LEU A 1 153 ? 30.206 1.326 -38.805 1.00 85.50 153 LEU A O 1
ATOM 1214 N N . ASP A 1 154 ? 32.428 1.471 -38.677 1.00 84.94 154 ASP A N 1
ATOM 1215 C CA . ASP A 1 154 ? 32.669 0.050 -38.452 1.00 84.94 154 ASP A CA 1
ATOM 1216 C C . ASP A 1 154 ? 32.695 -0.368 -36.979 1.00 84.94 154 ASP A C 1
ATOM 1218 O O . ASP A 1 154 ? 32.563 -1.572 -36.718 1.00 84.94 154 ASP A O 1
ATOM 1222 N N . GLU A 1 155 ? 32.766 0.594 -36.057 1.00 85.31 155 GLU A N 1
ATOM 1223 C CA . GLU A 1 155 ? 32.749 0.373 -34.614 1.00 85.31 155 GLU A CA 1
ATOM 1224 C C . GLU A 1 155 ? 31.342 0.062 -34.079 1.00 85.31 155 GLU A C 1
ATOM 1226 O O . GLU A 1 155 ? 30.313 0.398 -34.674 1.00 85.31 155 GLU A O 1
ATOM 1231 N N . ASP A 1 156 ? 31.316 -0.621 -32.933 1.00 88.19 156 ASP A N 1
ATOM 1232 C CA . ASP A 1 156 ? 30.111 -0.766 -32.124 1.00 88.19 156 ASP A CA 1
ATOM 1233 C C . ASP A 1 156 ? 30.011 0.439 -31.174 1.00 88.19 156 ASP A C 1
ATOM 1235 O O . ASP A 1 156 ? 30.990 0.818 -30.524 1.00 88.19 156 ASP A O 1
ATOM 1239 N N . ILE A 1 157 ? 28.814 1.008 -31.074 1.00 87.31 157 ILE A N 1
ATOM 1240 C CA . ILE A 1 157 ? 28.468 2.049 -30.108 1.00 87.31 157 ILE A CA 1
ATOM 1241 C C . ILE A 1 157 ? 28.020 1.345 -28.832 1.00 87.31 157 ILE A C 1
ATOM 1243 O O . ILE A 1 157 ? 27.106 0.519 -28.878 1.00 87.31 157 ILE A O 1
ATOM 1247 N N . ILE A 1 158 ? 28.659 1.653 -27.705 1.00 88.69 158 ILE A N 1
ATOM 1248 C CA . ILE A 1 158 ? 28.329 1.058 -26.406 1.00 88.69 158 ILE A CA 1
ATOM 1249 C C . ILE A 1 158 ? 27.744 2.154 -25.523 1.00 88.69 158 ILE A C 1
ATOM 1251 O O . ILE A 1 158 ? 28.390 3.178 -25.303 1.00 88.69 158 ILE A O 1
ATOM 1255 N N . ILE A 1 159 ? 26.521 1.929 -25.052 1.00 84.88 159 ILE A N 1
ATOM 1256 C CA . ILE A 1 159 ? 25.789 2.831 -24.169 1.00 84.88 159 ILE A CA 1
ATOM 1257 C C . ILE A 1 159 ? 25.564 2.102 -22.850 1.00 84.88 159 ILE A C 1
ATOM 1259 O O . ILE A 1 159 ? 24.862 1.088 -22.804 1.00 84.88 159 ILE A O 1
ATOM 1263 N N . ASP A 1 160 ? 26.145 2.635 -21.787 1.00 86.88 160 ASP A N 1
ATOM 1264 C CA . ASP A 1 160 ? 25.846 2.230 -20.426 1.00 86.88 160 ASP A CA 1
ATOM 1265 C C . ASP A 1 160 ? 24.537 2.895 -20.005 1.00 86.88 160 ASP A C 1
ATOM 1267 O O . ASP A 1 160 ? 24.392 4.118 -20.013 1.00 86.88 160 ASP A O 1
ATOM 1271 N N . MET A 1 161 ? 23.551 2.068 -19.677 1.00 84.19 161 MET A N 1
ATOM 1272 C CA . MET A 1 161 ? 22.247 2.500 -19.206 1.00 84.19 161 MET A CA 1
ATOM 1273 C C . MET A 1 161 ? 22.139 2.220 -17.714 1.00 84.19 161 MET A C 1
ATOM 1275 O O . MET A 1 161 ? 22.379 1.096 -17.265 1.00 84.19 161 MET A O 1
ATOM 1279 N N . GLU A 1 162 ? 21.703 3.204 -16.940 1.00 86.38 162 GLU A N 1
ATOM 1280 C CA . GLU A 1 162 ? 21.368 3.018 -15.536 1.00 86.38 162 GLU A CA 1
ATOM 1281 C C . GLU A 1 162 ? 19.947 3.496 -15.262 1.00 86.38 162 GLU A C 1
ATOM 1283 O O . GLU A 1 162 ? 19.632 4.676 -15.360 1.00 86.38 162 GLU A O 1
ATOM 1288 N N . LEU A 1 163 ? 19.081 2.553 -14.900 1.00 85.25 163 LEU A N 1
ATOM 1289 C CA . LEU A 1 163 ? 17.712 2.829 -14.499 1.00 85.25 163 LEU A CA 1
ATOM 1290 C C . LEU A 1 163 ? 17.614 2.820 -12.975 1.00 85.25 163 LEU A C 1
ATOM 1292 O O . LEU A 1 163 ? 17.964 1.824 -12.332 1.00 85.25 163 LEU A O 1
ATOM 1296 N N . ARG A 1 164 ? 17.104 3.901 -12.394 1.00 83.94 164 ARG A N 1
ATOM 1297 C CA . ARG A 1 164 ? 16.921 4.070 -10.951 1.00 83.94 164 ARG A CA 1
ATOM 1298 C C . ARG A 1 164 ? 15.450 4.261 -10.625 1.00 83.94 164 ARG A C 1
ATOM 1300 O O . ARG A 1 164 ? 14.772 5.044 -11.279 1.00 83.94 164 ARG A O 1
ATOM 1307 N N . ASN A 1 165 ? 14.968 3.577 -9.591 1.00 81.56 165 ASN A N 1
ATOM 1308 C CA . ASN A 1 165 ? 13.663 3.871 -9.011 1.00 81.56 165 ASN A CA 1
ATOM 1309 C C . ASN A 1 165 ? 13.841 4.879 -7.873 1.00 81.56 165 ASN A C 1
ATOM 1311 O O . ASN A 1 165 ? 14.231 4.508 -6.765 1.00 81.56 165 ASN A O 1
ATOM 1315 N N . VAL A 1 166 ? 13.584 6.151 -8.172 1.00 82.12 166 VAL A N 1
ATOM 1316 C CA . VAL A 1 166 ? 13.594 7.252 -7.194 1.00 82.12 166 VAL A CA 1
ATOM 1317 C C . VAL A 1 166 ? 12.207 7.517 -6.602 1.00 82.12 166 VAL A C 1
ATOM 1319 O O . VAL A 1 166 ? 12.056 8.400 -5.762 1.00 82.12 166 VAL A O 1
ATOM 1322 N N . GLY A 1 167 ? 11.207 6.741 -7.026 1.00 70.62 167 GLY A N 1
ATOM 1323 C CA . GLY A 1 167 ? 9.856 6.755 -6.489 1.00 70.62 167 GLY A CA 1
ATOM 1324 C C . GLY A 1 167 ? 9.750 6.179 -5.079 1.00 70.62 167 GLY A C 1
ATOM 1325 O O . GLY A 1 167 ? 10.705 5.650 -4.502 1.00 70.62 167 GLY A O 1
ATOM 1326 N N . GLU A 1 168 ? 8.552 6.268 -4.513 1.00 69.00 168 GLU A N 1
ATOM 1327 C CA . GLU A 1 168 ? 8.276 5.812 -3.154 1.00 69.00 168 GLU A CA 1
ATOM 1328 C C . GLU A 1 168 ? 7.845 4.351 -3.052 1.00 69.00 168 GLU A C 1
ATOM 1330 O O . GLU A 1 168 ? 7.822 3.816 -1.939 1.00 69.00 168 GLU A O 1
ATOM 1335 N N . VAL A 1 169 ? 7.540 3.716 -4.184 1.00 67.94 169 VAL A N 1
ATOM 1336 C CA . VAL A 1 169 ? 7.016 2.350 -4.262 1.00 67.94 169 VAL A CA 1
ATOM 1337 C C . VAL A 1 169 ? 7.816 1.492 -5.237 1.00 67.94 169 VAL A C 1
ATOM 1339 O O . VAL A 1 169 ? 8.522 1.983 -6.121 1.00 67.94 169 VAL A O 1
ATOM 1342 N N . LYS A 1 170 ? 7.705 0.173 -5.083 1.00 75.69 170 LYS A N 1
ATOM 1343 C CA . LYS A 1 170 ? 8.291 -0.797 -6.010 1.00 75.69 170 LYS A CA 1
ATOM 1344 C C . LYS A 1 170 ? 7.640 -0.700 -7.395 1.00 75.69 170 LYS A C 1
ATOM 1346 O O . LYS A 1 170 ? 6.421 -0.617 -7.510 1.00 75.69 170 LYS A O 1
ATOM 1351 N N . SER A 1 171 ? 8.455 -0.803 -8.443 1.00 72.94 171 SER A N 1
ATOM 1352 C CA . SER A 1 171 ? 7.990 -0.877 -9.826 1.00 72.94 171 SER A CA 1
ATOM 1353 C C . SER A 1 171 ? 8.205 -2.280 -10.392 1.00 72.94 171 SER A C 1
ATOM 1355 O O . SER A 1 171 ? 9.333 -2.771 -10.522 1.00 72.94 171 SER A O 1
ATOM 1357 N N . ASP A 1 172 ? 7.096 -2.946 -10.707 1.00 71.88 172 ASP A N 1
ATOM 1358 C CA . ASP A 1 172 ? 7.082 -4.272 -11.310 1.00 71.88 172 ASP A CA 1
ATOM 1359 C C . ASP A 1 172 ? 6.887 -4.170 -12.830 1.00 71.88 172 ASP A C 1
ATOM 1361 O O . ASP A 1 172 ? 5.987 -3.490 -13.314 1.00 71.88 172 ASP A O 1
ATOM 1365 N N . ARG A 1 173 ? 7.676 -4.940 -13.589 1.00 71.62 173 ARG A N 1
ATOM 1366 C CA . ARG A 1 173 ? 7.560 -5.097 -15.051 1.00 71.62 173 ARG A CA 1
ATOM 1367 C C . ARG A 1 173 ? 7.806 -3.834 -15.879 1.00 71.62 173 ARG A C 1
ATOM 1369 O O . ARG A 1 173 ? 7.100 -3.586 -16.859 1.00 71.62 173 ARG A O 1
ATOM 1376 N N . ILE A 1 174 ? 8.859 -3.099 -15.556 1.00 70.94 174 ILE A N 1
ATOM 1377 C CA . ILE A 1 174 ? 9.335 -2.001 -16.392 1.00 70.94 174 ILE A CA 1
ATOM 1378 C C . ILE A 1 174 ? 9.775 -2.565 -17.748 1.00 70.94 174 ILE A C 1
ATOM 1380 O O . ILE A 1 174 ? 10.548 -3.526 -17.818 1.00 70.94 174 ILE A O 1
ATOM 1384 N N . ARG A 1 175 ? 9.271 -1.957 -18.822 1.00 73.62 175 ARG A N 1
ATOM 1385 C CA . ARG A 1 175 ? 9.726 -2.167 -20.199 1.00 73.62 175 ARG A CA 1
ATOM 1386 C C . ARG A 1 175 ? 10.287 -0.847 -20.695 1.00 73.62 175 ARG A C 1
ATOM 1388 O O . ARG A 1 175 ? 9.595 0.160 -20.580 1.00 73.62 175 ARG A O 1
ATOM 1395 N N . LEU A 1 176 ? 11.504 -0.852 -21.235 1.00 70.19 176 LEU A N 1
ATOM 1396 C CA . LEU A 1 176 ? 11.973 0.290 -22.013 1.00 70.19 176 LEU A CA 1
ATOM 1397 C C . LEU A 1 176 ? 11.962 -0.068 -23.488 1.00 70.19 176 LEU A C 1
ATOM 1399 O O . LEU A 1 176 ? 12.643 -1.000 -23.915 1.00 70.19 176 LEU A O 1
ATOM 1403 N N . ASP A 1 177 ? 11.208 0.717 -24.240 1.00 69.62 177 ASP A N 1
ATOM 1404 C CA . ASP A 1 177 ? 11.265 0.731 -25.689 1.00 69.62 177 ASP A CA 1
ATOM 1405 C C . ASP A 1 177 ? 12.251 1.833 -26.093 1.00 69.62 177 ASP A C 1
ATOM 1407 O O . ASP A 1 177 ? 12.058 3.004 -25.768 1.00 69.62 177 ASP A O 1
ATOM 1411 N N . LEU A 1 178 ? 13.346 1.445 -26.746 1.00 70.19 178 LEU A N 1
ATOM 1412 C CA . LEU A 1 178 ? 14.393 2.359 -27.197 1.00 70.19 178 LEU A CA 1
ATOM 1413 C C . LEU A 1 178 ? 14.213 2.637 -28.688 1.00 70.19 178 LEU A C 1
ATOM 1415 O O . LEU A 1 178 ? 14.249 1.706 -29.495 1.00 70.19 178 LEU A O 1
ATOM 1419 N N . ASP A 1 179 ? 14.061 3.909 -29.048 1.00 75.06 179 ASP A N 1
ATOM 1420 C CA . ASP A 1 179 ? 14.190 4.349 -30.435 1.00 75.06 179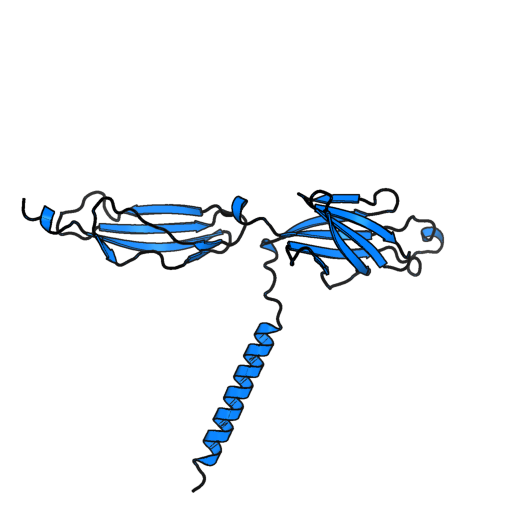 ASP A CA 1
ATOM 1421 C C . ASP A 1 179 ? 15.673 4.587 -30.738 1.00 75.06 179 ASP A C 1
ATOM 1423 O O . ASP A 1 179 ? 16.330 5.399 -30.090 1.00 75.06 179 ASP A O 1
ATOM 1427 N N . SER A 1 180 ? 16.226 3.816 -31.671 1.00 75.25 180 SER A N 1
ATOM 1428 C CA . SER A 1 180 ? 17.656 3.818 -31.984 1.00 75.25 180 SER A CA 1
ATOM 1429 C C . SER A 1 180 ? 18.034 4.777 -33.117 1.00 75.25 180 SER A C 1
ATOM 1431 O O . SER A 1 180 ? 19.174 4.725 -33.583 1.00 75.25 180 SER A O 1
ATOM 1433 N N . ASP A 1 181 ? 17.099 5.607 -33.600 1.00 77.06 181 ASP A N 1
ATOM 1434 C CA . ASP A 1 181 ? 17.317 6.622 -34.645 1.00 77.06 181 ASP A CA 1
ATOM 1435 C C . ASP A 1 181 ? 18.067 6.077 -35.883 1.00 77.06 181 ASP A C 1
ATOM 1437 O O . ASP A 1 181 ? 18.927 6.716 -36.491 1.00 77.06 181 ASP A O 1
ATOM 1441 N N . GLY A 1 182 ? 17.738 4.843 -36.280 1.00 76.25 182 GLY A N 1
ATOM 1442 C CA . GLY A 1 182 ? 18.314 4.182 -37.456 1.00 76.25 182 GLY A CA 1
ATOM 1443 C C . GLY A 1 182 ? 19.602 3.387 -37.207 1.00 76.25 182 GLY A C 1
ATOM 1444 O O . GLY A 1 182 ? 20.114 2.768 -38.145 1.00 76.25 182 GLY A O 1
ATOM 1445 N N . LEU A 1 183 ? 20.104 3.330 -35.971 1.00 83.50 183 LEU A N 1
ATOM 1446 C CA . LEU A 1 183 ? 21.143 2.382 -35.561 1.00 83.50 183 LEU A CA 1
ATOM 1447 C C . LEU A 1 183 ? 20.557 0.981 -35.350 1.00 83.50 183 LEU A C 1
ATOM 1449 O O . LEU A 1 183 ? 19.404 0.813 -34.953 1.00 83.50 183 LEU A O 1
ATOM 1453 N N . LEU A 1 184 ? 21.362 -0.049 -35.601 1.00 82.44 184 LEU A N 1
ATOM 1454 C CA . LEU A 1 184 ? 20.969 -1.441 -35.405 1.00 82.44 184 LEU A CA 1
ATOM 1455 C C . LEU A 1 184 ? 21.352 -1.903 -34.001 1.00 82.44 184 LEU A C 1
ATOM 1457 O O . LEU A 1 184 ? 22.529 -1.870 -33.642 1.00 82.44 184 LEU A O 1
ATOM 1461 N N . VAL A 1 185 ? 20.374 -2.384 -33.233 1.00 83.31 185 VAL A N 1
ATOM 1462 C CA . VAL A 1 185 ? 20.626 -3.031 -31.940 1.00 83.31 185 VAL A CA 1
ATOM 1463 C C . VAL A 1 185 ? 21.310 -4.374 -32.183 1.00 83.31 185 VAL A C 1
ATOM 1465 O O . VAL A 1 185 ? 20.779 -5.236 -32.886 1.00 83.31 185 VAL A O 1
ATOM 1468 N N . LYS A 1 186 ? 22.507 -4.541 -31.623 1.00 80.81 186 LYS A N 1
ATOM 1469 C CA . LYS A 1 186 ? 23.325 -5.750 -31.761 1.00 80.81 186 LYS A CA 1
ATOM 1470 C C . LYS A 1 186 ? 23.182 -6.666 -30.552 1.00 80.81 186 LYS A C 1
ATOM 1472 O O . LYS A 1 186 ? 23.067 -7.877 -30.715 1.00 80.81 186 LYS A O 1
ATOM 1477 N N . GLU A 1 187 ? 23.222 -6.092 -29.356 1.00 78.25 187 GLU A N 1
ATOM 1478 C CA . GLU A 1 187 ? 23.171 -6.814 -28.088 1.00 78.25 187 GLU A CA 1
ATOM 1479 C C . GLU A 1 187 ? 22.682 -5.874 -26.986 1.00 78.25 187 GLU A C 1
ATOM 1481 O O . GLU A 1 187 ? 22.887 -4.662 -27.058 1.00 78.25 187 GLU A O 1
ATOM 1486 N N . GLY A 1 188 ? 22.058 -6.439 -25.958 1.00 65.62 188 GLY A N 1
ATOM 1487 C CA . GLY A 1 188 ? 21.498 -5.656 -24.868 1.00 65.62 188 GLY A CA 1
ATOM 1488 C C . GLY A 1 188 ? 20.140 -5.056 -25.221 1.00 65.62 188 GLY A C 1
ATOM 1489 O O . GLY A 1 188 ? 19.717 -4.998 -26.375 1.00 65.62 188 GLY A O 1
ATOM 1490 N N . GLY A 1 189 ? 19.416 -4.690 -24.177 1.00 65.69 189 GLY A N 1
ATOM 1491 C CA . GLY A 1 189 ? 18.020 -4.289 -24.245 1.00 65.69 189 GLY A CA 1
ATOM 1492 C C . GLY A 1 189 ? 17.309 -4.773 -22.986 1.00 65.69 189 GLY A C 1
ATOM 1493 O O . GLY A 1 189 ? 17.653 -5.841 -22.467 1.00 65.69 189 GLY A O 1
ATOM 1494 N N . PRO A 1 190 ? 16.371 -4.001 -22.429 1.00 58.59 190 PRO A N 1
ATOM 1495 C CA . PRO A 1 190 ? 15.804 -4.372 -21.155 1.00 58.59 190 PRO A CA 1
ATOM 1496 C C . PRO A 1 190 ? 14.792 -5.497 -21.346 1.00 58.59 190 PRO A C 1
ATOM 1498 O O . PRO A 1 190 ? 13.768 -5.363 -22.015 1.00 58.59 190 PRO A O 1
ATOM 1501 N N . GLU A 1 191 ? 15.092 -6.620 -20.703 1.00 66.25 191 GLU A N 1
ATOM 1502 C CA . GLU A 1 191 ? 14.096 -7.610 -20.321 1.00 66.25 191 GLU A CA 1
ATOM 1503 C C . GLU A 1 191 ? 13.074 -6.968 -19.369 1.00 66.25 191 GLU A C 1
ATOM 1505 O O . GLU A 1 191 ? 13.165 -5.798 -19.011 1.00 66.25 191 GLU A O 1
ATOM 1510 N N . ILE A 1 192 ? 12.070 -7.718 -18.935 1.00 71.88 192 ILE A N 1
ATOM 1511 C CA . ILE A 1 192 ? 11.127 -7.223 -17.930 1.00 71.88 192 ILE A CA 1
ATOM 1512 C C . ILE A 1 192 ? 11.908 -6.939 -16.634 1.00 71.88 192 ILE A C 1
ATOM 1514 O O . ILE A 1 192 ? 12.338 -7.878 -15.963 1.00 71.88 192 ILE A O 1
ATOM 1518 N N . ILE A 1 193 ? 12.098 -5.661 -16.289 1.00 75.62 193 ILE A N 1
ATOM 1519 C CA . ILE A 1 193 ? 12.847 -5.247 -15.096 1.00 75.62 193 ILE A CA 1
ATOM 1520 C C . ILE A 1 193 ? 11.876 -5.078 -13.924 1.00 75.62 193 ILE A C 1
ATOM 1522 O O . ILE A 1 193 ? 10.810 -4.477 -14.050 1.00 75.62 193 ILE A O 1
ATOM 1526 N N . THR A 1 194 ? 12.271 -5.588 -12.762 1.00 80.44 194 THR A N 1
ATOM 1527 C CA . THR A 1 194 ? 11.661 -5.248 -11.475 1.00 80.44 194 THR A CA 1
ATOM 1528 C C . THR A 1 194 ? 12.660 -4.409 -10.684 1.00 80.44 194 THR A C 1
ATOM 1530 O O . THR A 1 194 ? 13.809 -4.826 -10.530 1.00 80.44 194 THR A O 1
ATOM 1533 N N . LEU A 1 195 ? 12.228 -3.242 -10.200 1.00 80.38 195 LEU A N 1
ATOM 1534 C CA . LEU A 1 195 ? 13.027 -2.353 -9.355 1.00 80.38 195 LEU A CA 1
ATOM 1535 C C . LEU A 1 195 ? 12.302 -2.061 -8.043 1.00 80.38 195 LEU A C 1
ATOM 1537 O O . LEU A 1 195 ? 11.241 -1.434 -8.024 1.00 80.38 195 LEU A O 1
ATOM 1541 N N . ASP A 1 196 ? 12.927 -2.454 -6.939 1.00 79.88 196 ASP A N 1
ATOM 1542 C CA . ASP A 1 196 ? 12.519 -2.038 -5.599 1.00 79.88 196 ASP A CA 1
ATOM 1543 C C . ASP A 1 196 ? 12.772 -0.537 -5.387 1.00 79.88 196 ASP A C 1
ATOM 1545 O O . ASP A 1 196 ? 13.534 0.097 -6.128 1.00 79.88 196 ASP A O 1
ATOM 1549 N N . LYS A 1 197 ? 12.141 0.038 -4.364 1.00 78.00 197 LYS A N 1
ATOM 1550 C CA . LYS A 1 197 ? 12.324 1.440 -3.975 1.00 78.00 197 LYS A CA 1
ATOM 1551 C C . LYS A 1 197 ? 13.801 1.772 -3.742 1.00 78.00 197 LYS A C 1
ATOM 1553 O O . LYS A 1 197 ? 14.496 1.048 -3.030 1.00 78.00 197 LYS A O 1
ATOM 1558 N N . GLY A 1 198 ? 14.282 2.871 -4.327 1.00 78.12 198 GLY A N 1
ATOM 1559 C CA . GLY A 1 198 ? 15.665 3.341 -4.176 1.00 78.12 198 GLY A CA 1
ATOM 1560 C C . GLY A 1 198 ? 16.718 2.430 -4.814 1.00 78.12 198 GLY A C 1
ATOM 1561 O O . GLY A 1 198 ? 17.917 2.683 -4.682 1.00 78.12 198 GLY A O 1
ATOM 1562 N N . SER A 1 199 ? 16.295 1.356 -5.485 1.00 83.12 199 SER A N 1
ATOM 1563 C CA . SER A 1 199 ? 17.196 0.434 -6.163 1.00 83.12 199 SER A CA 1
ATOM 1564 C C . SER A 1 199 ? 17.521 0.917 -7.574 1.00 83.12 199 SER A C 1
ATOM 1566 O O . SER A 1 199 ? 16.821 1.746 -8.165 1.00 83.12 199 SER A O 1
ATOM 1568 N N . LYS A 1 200 ? 18.612 0.379 -8.122 1.00 87.69 200 LYS A N 1
ATOM 1569 C CA . LYS A 1 200 ? 19.059 0.680 -9.476 1.00 87.69 200 LYS A CA 1
ATOM 1570 C C . LYS A 1 200 ? 19.475 -0.569 -10.227 1.00 87.69 200 LYS A C 1
ATOM 1572 O O . LYS A 1 200 ? 19.970 -1.529 -9.633 1.00 87.69 200 LYS A O 1
ATOM 1577 N N . LYS A 1 201 ? 19.310 -0.529 -11.545 1.00 86.31 201 LYS A N 1
ATOM 1578 C CA . LYS A 1 201 ? 19.751 -1.568 -12.465 1.00 86.31 201 LYS A CA 1
ATOM 1579 C C . LYS A 1 201 ? 20.566 -0.938 -13.582 1.00 86.31 201 LYS A C 1
ATOM 1581 O O . LYS A 1 201 ? 20.066 -0.082 -14.302 1.00 86.31 201 LYS A O 1
ATOM 1586 N N . SER A 1 202 ? 21.790 -1.423 -13.741 1.00 86.12 202 SER A N 1
ATOM 1587 C CA . SER A 1 202 ? 22.650 -1.066 -14.865 1.00 86.12 202 SER A CA 1
ATOM 1588 C C . SER A 1 202 ? 22.585 -2.159 -15.933 1.00 86.12 202 SER A C 1
ATOM 1590 O O . SER A 1 202 ? 22.577 -3.355 -15.605 1.00 86.12 202 SER A O 1
ATOM 1592 N N . CYS A 1 203 ? 22.530 -1.761 -17.197 1.00 83.81 203 CYS A N 1
ATOM 1593 C CA . CYS A 1 203 ? 22.663 -2.640 -18.351 1.00 83.81 203 CYS A CA 1
ATOM 1594 C C . CYS A 1 203 ? 23.464 -1.954 -19.460 1.00 83.81 203 CYS A C 1
ATOM 1596 O O . CYS A 1 203 ? 23.485 -0.736 -19.565 1.00 83.81 203 CYS A O 1
ATOM 1598 N N . GLU A 1 204 ? 24.130 -2.758 -20.280 1.00 85.75 204 GLU A N 1
ATOM 1599 C CA . GLU A 1 204 ? 24.908 -2.279 -21.421 1.00 85.75 204 GLU A CA 1
ATOM 1600 C C . GLU A 1 204 ? 24.099 -2.529 -22.700 1.00 85.75 204 GLU A C 1
ATOM 1602 O O . GLU A 1 204 ? 23.593 -3.636 -22.916 1.00 85.75 204 GLU A O 1
ATOM 1607 N N . LEU A 1 205 ? 23.969 -1.503 -23.539 1.00 86.38 205 LEU A N 1
ATOM 1608 C CA . LEU A 1 205 ? 23.347 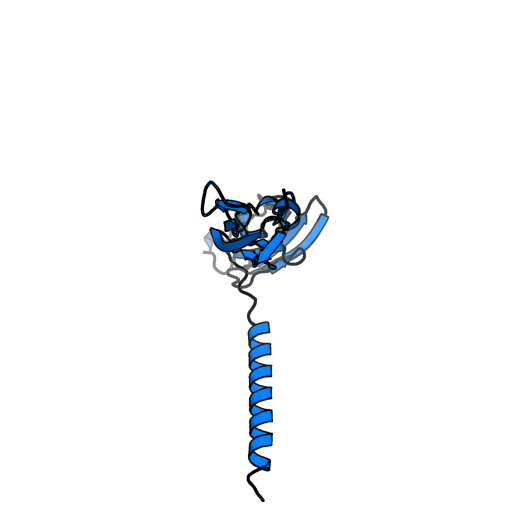-1.569 -24.856 1.00 86.38 205 LEU A CA 1
ATOM 1609 C C . LEU A 1 205 ? 24.416 -1.398 -25.931 1.00 86.38 205 LEU A C 1
ATOM 1611 O O . LEU A 1 205 ? 25.185 -0.439 -25.917 1.00 86.38 205 LEU A O 1
ATOM 1615 N N . ARG A 1 206 ? 24.433 -2.308 -26.905 1.00 88.31 206 ARG A N 1
ATOM 1616 C CA . ARG A 1 206 ? 25.348 -2.259 -28.046 1.00 88.31 206 ARG A CA 1
ATOM 1617 C C . ARG A 1 206 ? 24.590 -2.005 -29.332 1.00 88.31 206 ARG A C 1
ATOM 1619 O O . ARG A 1 206 ? 23.760 -2.816 -29.751 1.00 88.31 206 ARG A O 1
ATOM 1626 N N . LEU A 1 207 ? 24.932 -0.906 -29.988 1.00 88.56 207 LEU A N 1
ATOM 1627 C CA . LEU A 1 207 ? 24.379 -0.480 -31.267 1.00 88.56 207 LEU A CA 1
ATOM 1628 C C . LEU A 1 207 ? 25.454 -0.513 -32.359 1.00 88.56 207 LEU A C 1
ATOM 1630 O O . LEU A 1 207 ? 26.653 -0.492 -32.082 1.00 88.56 207 LEU A O 1
ATOM 1634 N N . ARG A 1 208 ? 25.035 -0.552 -33.623 1.00 88.50 208 ARG A N 1
ATOM 1635 C CA . ARG A 1 208 ? 25.939 -0.502 -34.777 1.00 88.50 208 ARG A CA 1
ATOM 1636 C C . ARG A 1 208 ? 25.332 0.283 -35.931 1.00 88.50 208 ARG A C 1
ATOM 1638 O O . ARG A 1 208 ? 24.128 0.209 -36.175 1.00 88.50 208 ARG A O 1
ATOM 1645 N N . PHE A 1 209 ? 26.176 0.964 -36.701 1.00 86.44 209 PHE A N 1
ATOM 1646 C CA . PHE A 1 209 ? 25.750 1.587 -37.950 1.00 86.44 209 PHE A CA 1
ATOM 1647 C C . PHE A 1 209 ? 25.308 0.541 -38.993 1.00 86.44 209 PHE A C 1
ATOM 1649 O O . PHE A 1 209 ? 25.958 -0.505 -39.142 1.00 86.44 209 PHE A O 1
ATOM 1656 N N . PRO A 1 210 ? 24.240 0.820 -39.763 1.00 84.81 210 PRO A N 1
ATOM 1657 C CA . PRO A 1 210 ? 23.845 0.002 -40.903 1.00 84.81 210 PRO A CA 1
ATOM 1658 C C . PRO A 1 210 ? 24.968 -0.146 -41.935 1.00 84.81 210 PRO A C 1
ATOM 1660 O O . PRO A 1 210 ? 25.647 0.820 -42.277 1.00 84.81 210 PRO A O 1
ATOM 1663 N N . GLU A 1 211 ? 25.113 -1.339 -42.517 1.00 80.50 211 GLU A N 1
ATOM 1664 C CA . GLU A 1 211 ? 26.163 -1.608 -43.516 1.00 80.50 211 GLU A CA 1
ATOM 1665 C C . GLU A 1 211 ? 26.054 -0.717 -44.762 1.00 80.50 211 GLU A C 1
ATOM 1667 O O . GLU A 1 211 ? 27.069 -0.349 -45.341 1.00 80.50 211 GLU A O 1
ATOM 1672 N N . ARG A 1 212 ? 24.839 -0.276 -45.111 1.00 76.06 212 ARG A N 1
ATOM 1673 C CA . ARG A 1 212 ? 24.582 0.625 -46.248 1.00 76.06 212 ARG A CA 1
ATOM 1674 C C . ARG A 1 212 ? 25.267 1.992 -46.130 1.00 76.06 212 ARG A C 1
ATOM 1676 O O . ARG A 1 212 ? 25.428 2.656 -47.143 1.00 76.06 212 ARG A O 1
ATOM 1683 N N . LEU A 1 213 ? 25.648 2.418 -44.922 1.00 69.88 213 LEU A N 1
ATOM 1684 C CA . LEU A 1 213 ? 26.376 3.673 -44.698 1.00 69.88 213 LEU A CA 1
ATOM 1685 C C . LEU A 1 213 ? 27.892 3.527 -44.899 1.00 69.88 213 LEU A C 1
ATOM 1687 O O . LEU A 1 213 ? 28.589 4.528 -44.948 1.00 69.88 213 LEU A O 1
ATOM 1691 N N . LYS A 1 214 ? 28.412 2.297 -45.007 1.00 63.31 214 LYS A N 1
ATOM 1692 C CA . LYS A 1 214 ? 29.851 2.023 -45.177 1.00 63.31 214 LYS A CA 1
ATOM 1693 C C . LYS A 1 214 ? 30.306 2.031 -46.637 1.00 63.31 214 LYS A C 1
ATOM 1695 O O . LYS A 1 214 ? 31.502 1.987 -46.895 1.00 63.31 214 LYS A O 1
ATOM 1700 N N . GLU A 1 215 ? 29.361 2.024 -47.575 1.00 57.78 215 GLU A N 1
ATOM 1701 C CA . GLU A 1 215 ? 29.615 1.928 -49.020 1.00 57.78 215 GLU A CA 1
ATOM 1702 C C . GLU A 1 215 ? 29.688 3.299 -49.727 1.00 57.78 215 GLU A C 1
ATOM 1704 O O . GLU A 1 215 ? 29.776 3.345 -50.955 1.00 57.78 215 GLU A O 1
ATOM 1709 N N . SER A 1 216 ? 29.654 4.405 -48.973 1.00 52.16 216 SER A N 1
ATOM 1710 C CA . SER A 1 216 ? 29.854 5.780 -49.464 1.00 52.16 216 SER A CA 1
ATOM 1711 C C . SER A 1 216 ? 31.276 6.269 -49.230 1.00 52.16 216 SER A C 1
ATOM 1713 O O . SER A 1 216 ? 31.844 6.879 -50.161 1.00 52.16 216 SER A O 1
#

pLDDT: mean 78.19, std 15.38, range [34.19, 96.44]

Organism: Methanosarcina mazei (NCBI:txid2209)

Foldseek 3Di:
DPPVVVVVVVVVVVVVVVVVVVVVVVVPPPPPPPLQKDKDKDKAFPVRQWDDDDQKIKGFPDAPQAFKTKIWMDGPPHTFDIDIEGECDPDWD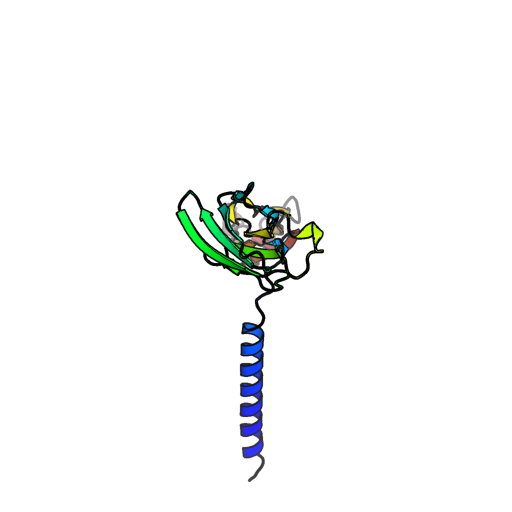ATDVRQKTKHWPGWHGLVPDDPVRNPDTTMTTMMIIGGDDCVVFFDKDKDKDWPDPDDDQADKIKIKIKIFGQGSAKDWFDADDDDPVQWAWDDDGDDRDTAGHGGMDIIMTITHHDPVVVVD

Sequence (216 aa):
MSRIMSRKCFFLAFTAFFLTLYLVMCLTPASANEDDWDSLIVTLSPENSIVSKDVYILEALKFDGYGMVLVQVSKEDERLGDAVLENNSTAWCYLDSNNVRLKACNVTDQKTLPMFGSLCSPEAEIVFETKKIVEDDVVLELDLEANKDEYFLDEDIIIDMELRNVGEVKSDRIRLDLDSDGLLVKEGGPEIITLDKGSKKSCELRLRFPERLKES

Radius of gyration: 28.82 Å; chains: 1; bounding box: 54×70×89 Å